Protein AF-A0A1E4M7S3-F1 (afdb_monomer_lite)

Sequence (204 aa):
MPRAAALAALVVLLAGCAPDPVPLPPPLTTAEAEQIFAQRNEQLWNLLGDHGSMPEVEPVELVGAATEGDPLQDCMDRAVGIAGWGIGSSGVEGPDGTPLGAAVNRAVFVCLLQYPYDLSDPEAVGVFSDQQRAWVWDYQRRRLVPCLQRLGYDVDNRDWGYTTGDRWDPYDELRPRPATQRDWDRIVAECPPAPLAVNTVPGL

pLDDT: mean 82.7, std 14.93, range [27.19, 97.25]

Radius of gyration: 24.53 Å; chains: 1; bounding box: 67×79×58 Å

Structure (mmCIF, N/CA/C/O backbone):
data_AF-A0A1E4M7S3-F1
#
_entry.id   AF-A0A1E4M7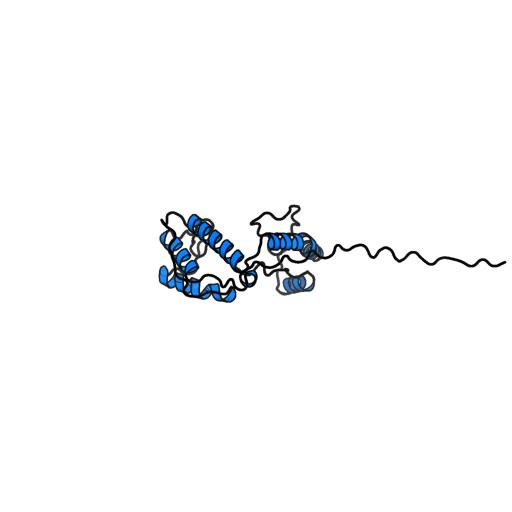S3-F1
#
loop_
_atom_site.group_PDB
_atom_site.id
_atom_site.type_symbol
_atom_site.label_atom_id
_atom_site.label_alt_id
_atom_site.label_comp_id
_atom_site.label_asym_id
_atom_site.label_entity_id
_atom_site.label_seq_id
_atom_site.pdbx_PDB_ins_code
_atom_site.Cartn_x
_atom_site.Cartn_y
_atom_site.Cartn_z
_atom_site.occupancy
_atom_site.B_iso_or_equiv
_atom_site.auth_seq_id
_atom_site.auth_comp_id
_atom_site.auth_asym_id
_atom_site.auth_atom_id
_atom_site.pdbx_PDB_model_num
ATOM 1 N N . MET A 1 1 ? 44.677 -57.300 -35.778 1.00 41.72 1 MET A N 1
ATOM 2 C CA . MET A 1 1 ? 44.765 -56.572 -34.493 1.00 41.72 1 MET A CA 1
ATOM 3 C C . MET A 1 1 ? 43.848 -55.357 -34.576 1.00 41.72 1 MET A C 1
ATOM 5 O O . MET A 1 1 ? 44.118 -54.496 -35.404 1.00 41.72 1 MET A O 1
ATOM 9 N N . PRO A 1 2 ? 42.734 -55.329 -33.827 1.00 46.41 2 PRO A N 1
ATOM 10 C CA . PRO A 1 2 ? 41.743 -54.259 -33.878 1.00 46.41 2 PRO A CA 1
ATOM 11 C C . PRO A 1 2 ? 42.098 -53.139 -32.885 1.00 46.41 2 PRO A C 1
ATOM 13 O O . PRO A 1 2 ? 42.534 -53.416 -31.770 1.00 46.41 2 PRO A O 1
ATOM 16 N N . ARG A 1 3 ? 41.883 -51.876 -33.264 1.00 51.03 3 ARG A N 1
ATOM 17 C CA . ARG A 1 3 ? 41.741 -50.757 -32.319 1.00 51.03 3 ARG A CA 1
ATOM 18 C C . ARG A 1 3 ? 40.435 -50.035 -32.635 1.00 51.03 3 ARG A C 1
ATOM 20 O O . ARG A 1 3 ? 40.366 -49.236 -33.560 1.00 51.03 3 ARG A O 1
ATOM 27 N N . ALA A 1 4 ? 39.409 -50.395 -31.878 1.00 56.50 4 ALA A N 1
ATOM 28 C CA . ALA A 1 4 ? 38.196 -49.617 -31.672 1.00 56.50 4 ALA A CA 1
ATOM 29 C C . ALA A 1 4 ? 38.247 -49.006 -30.257 1.00 56.50 4 ALA A C 1
ATOM 31 O O . ALA A 1 4 ? 39.033 -49.475 -29.433 1.00 56.50 4 ALA A O 1
ATOM 32 N N . ALA A 1 5 ? 37.339 -48.056 -29.998 1.00 50.84 5 ALA A N 1
ATOM 33 C CA . ALA A 1 5 ? 37.022 -47.404 -28.715 1.00 50.84 5 ALA A CA 1
ATOM 34 C C . ALA A 1 5 ? 37.930 -46.209 -28.343 1.00 50.84 5 ALA A C 1
ATOM 36 O O . ALA A 1 5 ? 39.141 -46.278 -28.488 1.00 50.84 5 ALA A O 1
ATOM 37 N N . ALA A 1 6 ? 37.446 -45.073 -27.840 1.00 52.44 6 ALA A N 1
ATOM 38 C CA . ALA A 1 6 ? 36.100 -44.618 -27.504 1.00 52.44 6 ALA A CA 1
ATOM 39 C C . ALA A 1 6 ? 36.130 -43.080 -27.421 1.00 52.44 6 ALA A C 1
ATOM 41 O O . ALA A 1 6 ? 37.064 -42.513 -26.863 1.00 52.44 6 ALA A O 1
ATOM 42 N N . LEU A 1 7 ? 35.105 -42.409 -27.947 1.00 52.06 7 LEU A N 1
ATOM 43 C CA . LEU A 1 7 ? 34.878 -40.971 -27.765 1.00 52.06 7 LEU A CA 1
ATOM 44 C C . LEU A 1 7 ? 33.367 -40.747 -27.661 1.00 52.06 7 LEU A C 1
ATOM 46 O O . LEU A 1 7 ? 32.716 -40.254 -28.572 1.00 52.06 7 LEU A O 1
ATOM 50 N N . ALA A 1 8 ? 32.788 -41.217 -26.563 1.00 59.00 8 ALA A N 1
ATOM 51 C CA . ALA A 1 8 ? 31.407 -40.930 -26.204 1.00 59.00 8 ALA A CA 1
ATOM 52 C C . ALA A 1 8 ? 31.262 -41.071 -24.689 1.00 59.00 8 ALA A C 1
ATOM 54 O O . ALA A 1 8 ? 31.244 -42.194 -24.196 1.00 59.00 8 ALA A O 1
ATOM 55 N N . ALA A 1 9 ? 31.228 -39.940 -23.976 1.00 55.22 9 ALA A N 1
ATOM 56 C CA . ALA A 1 9 ? 30.477 -39.711 -22.731 1.00 55.22 9 ALA A CA 1
ATOM 57 C C . ALA A 1 9 ? 31.056 -38.503 -21.975 1.00 55.22 9 ALA A C 1
ATOM 59 O O . ALA A 1 9 ? 31.879 -38.665 -21.080 1.00 55.22 9 ALA A O 1
ATOM 60 N N . LEU A 1 10 ? 30.623 -37.283 -22.311 1.00 53.62 10 LEU A N 1
ATOM 61 C CA . LEU A 1 10 ? 30.816 -36.122 -21.430 1.00 53.62 10 LEU A CA 1
ATOM 62 C C . LEU A 1 10 ? 29.738 -35.050 -21.688 1.00 53.62 10 LEU A C 1
ATOM 64 O O . LEU A 1 10 ? 30.038 -33.954 -22.140 1.00 53.62 10 LEU A O 1
ATOM 68 N N . VAL A 1 11 ? 28.455 -35.388 -21.480 1.00 59.59 11 VAL A N 1
ATOM 69 C CA . VAL A 1 11 ? 27.323 -34.443 -21.685 1.00 59.59 11 VAL A CA 1
ATOM 70 C C . VAL A 1 11 ? 26.326 -34.393 -20.502 1.00 59.59 11 VAL A C 1
ATOM 72 O O . VAL A 1 11 ? 25.341 -33.676 -20.574 1.00 59.59 11 VAL A O 1
ATOM 75 N N . VAL A 1 12 ? 26.541 -35.072 -19.365 1.00 58.50 12 VAL A N 1
ATOM 76 C CA . VAL A 1 12 ? 25.438 -35.289 -18.382 1.00 58.50 12 VAL A CA 1
ATOM 77 C C . VAL A 1 12 ? 25.570 -34.556 -17.028 1.00 58.50 12 VAL A C 1
ATOM 79 O O . VAL A 1 12 ? 24.879 -34.909 -16.087 1.00 58.50 12 VAL A O 1
ATOM 82 N N . LEU A 1 13 ? 26.390 -33.509 -16.864 1.00 55.53 13 LEU A N 1
ATOM 83 C CA . LEU A 1 13 ? 26.548 -32.871 -15.531 1.00 55.53 13 LEU A CA 1
ATOM 84 C C . LEU A 1 13 ? 26.322 -31.351 -15.466 1.00 55.53 13 LEU A C 1
ATOM 86 O O . LEU A 1 13 ? 26.782 -30.705 -14.534 1.00 55.53 13 LEU A O 1
ATOM 90 N N . LEU A 1 14 ? 25.568 -30.778 -16.410 1.00 56.12 14 LEU A N 1
ATOM 91 C CA . LEU A 1 14 ? 25.149 -29.365 -16.350 1.00 56.12 14 LEU A CA 1
ATOM 92 C C . LEU A 1 14 ? 23.634 -29.173 -16.182 1.00 56.12 14 LEU A C 1
ATOM 94 O O . LEU A 1 14 ? 23.133 -28.073 -16.399 1.00 56.12 14 LEU A O 1
ATOM 98 N N . ALA A 1 15 ? 22.904 -30.191 -15.709 1.00 57.53 15 ALA A N 1
ATOM 99 C CA . ALA A 1 15 ? 21.634 -29.956 -15.017 1.00 57.53 15 ALA A CA 1
ATOM 100 C C . ALA A 1 15 ? 21.957 -29.364 -13.632 1.00 57.53 15 ALA A C 1
ATOM 102 O O . ALA A 1 15 ? 21.846 -30.024 -12.603 1.00 57.53 15 ALA A O 1
ATOM 103 N N . GLY A 1 16 ? 22.509 -28.148 -13.649 1.00 54.16 16 GLY A N 1
ATOM 104 C CA . GLY A 1 16 ? 22.864 -27.392 -12.465 1.00 54.16 16 GLY A CA 1
ATOM 105 C C . GLY A 1 16 ? 21.626 -27.190 -11.610 1.00 54.16 16 GLY A C 1
ATOM 106 O O . GLY A 1 16 ? 20.547 -26.913 -12.133 1.00 54.16 16 GLY A O 1
ATOM 107 N N . CYS A 1 17 ? 21.810 -27.348 -10.303 1.00 56.62 17 CYS A N 1
ATOM 108 C CA . CYS A 1 17 ? 20.850 -27.006 -9.270 1.00 56.62 17 CYS A CA 1
ATOM 109 C C . CYS A 1 17 ? 20.371 -25.563 -9.474 1.00 56.62 17 CYS A C 1
ATOM 111 O O . CYS A 1 17 ? 20.987 -24.623 -8.974 1.00 56.62 17 CYS A O 1
ATOM 113 N N . ALA A 1 18 ? 19.283 -25.373 -10.219 1.00 59.62 18 ALA A N 1
ATOM 114 C CA . ALA A 1 18 ? 18.464 -24.199 -10.013 1.00 59.62 18 ALA A CA 1
ATOM 115 C C . ALA A 1 18 ? 17.903 -24.366 -8.593 1.00 59.62 18 ALA A C 1
ATOM 117 O O . ALA A 1 18 ? 17.277 -25.396 -8.335 1.00 59.62 18 ALA A O 1
ATOM 118 N N . PRO A 1 19 ? 18.195 -23.456 -7.647 1.00 61.06 19 PRO A N 1
ATOM 119 C CA . PRO A 1 19 ? 17.543 -23.508 -6.349 1.00 61.06 19 PRO A CA 1
ATOM 120 C C . PRO A 1 19 ? 16.037 -23.491 -6.598 1.00 61.06 19 PRO A C 1
ATOM 122 O O . PRO A 1 19 ? 15.561 -22.670 -7.390 1.00 61.06 19 PRO A O 1
ATOM 125 N N . ASP A 1 20 ? 15.316 -24.419 -5.967 1.00 67.12 20 ASP A N 1
ATOM 126 C CA . ASP A 1 20 ? 13.862 -24.442 -6.059 1.00 67.12 20 ASP A CA 1
ATOM 127 C C . ASP A 1 20 ? 13.328 -23.046 -5.717 1.00 67.12 20 ASP A C 1
ATOM 129 O O . ASP A 1 20 ? 13.839 -22.401 -4.788 1.00 67.12 20 ASP A O 1
ATOM 133 N N . PRO A 1 21 ? 12.351 -22.529 -6.483 1.00 70.81 21 PRO A N 1
ATOM 134 C CA . PRO A 1 21 ? 11.764 -21.240 -6.176 1.00 70.81 21 PRO A CA 1
ATOM 135 C C . PRO A 1 21 ? 11.240 -21.291 -4.742 1.00 70.81 21 PRO A C 1
ATOM 137 O O . PRO A 1 21 ? 10.440 -22.162 -4.401 1.00 70.81 21 PRO A O 1
ATOM 140 N N . VAL A 1 22 ? 11.717 -20.368 -3.902 1.00 82.12 22 VAL A N 1
ATOM 141 C CA . VAL A 1 22 ? 11.237 -20.240 -2.524 1.00 82.12 22 VAL A CA 1
ATOM 142 C C . VAL A 1 22 ? 9.716 -20.081 -2.597 1.00 82.12 22 VAL A C 1
ATOM 144 O O . VAL A 1 22 ? 9.259 -19.171 -3.296 1.00 82.12 22 VAL A O 1
ATOM 147 N N . PRO A 1 23 ? 8.925 -20.954 -1.952 1.00 88.44 23 PRO A N 1
ATOM 148 C CA . PRO A 1 23 ? 7.475 -20.848 -2.008 1.00 88.44 23 PRO A CA 1
ATOM 149 C C . PRO A 1 23 ? 7.017 -19.555 -1.330 1.00 88.44 23 PRO A C 1
ATOM 151 O O . PRO A 1 23 ? 7.644 -19.094 -0.374 1.00 88.44 23 PRO A O 1
ATOM 154 N N . LEU A 1 24 ? 5.925 -18.979 -1.833 1.00 89.62 24 LEU A N 1
ATOM 155 C CA . LEU A 1 24 ? 5.258 -17.851 -1.190 1.00 89.62 24 LEU A CA 1
ATOM 156 C C . LEU A 1 24 ? 4.822 -18.277 0.229 1.00 89.62 24 LEU A C 1
ATOM 158 O O . LEU A 1 24 ? 4.207 -19.341 0.364 1.00 89.62 24 LEU A O 1
ATOM 162 N N . PRO A 1 25 ? 5.142 -17.499 1.282 1.00 92.56 25 PRO A N 1
ATOM 163 C CA . PRO A 1 25 ? 4.648 -17.768 2.628 1.00 92.56 25 PRO A CA 1
ATOM 164 C C . PRO A 1 25 ? 3.115 -17.788 2.666 1.00 92.56 25 PRO A C 1
ATOM 166 O O . PRO A 1 25 ? 2.486 -17.086 1.873 1.00 92.56 25 PRO A O 1
ATOM 169 N N . PRO A 1 26 ? 2.503 -18.567 3.574 1.00 92.81 26 PRO A N 1
ATOM 170 C CA . PRO A 1 26 ? 1.051 -18.623 3.671 1.00 92.81 26 PRO A CA 1
ATOM 171 C C . PRO A 1 26 ? 0.456 -17.232 3.951 1.00 92.81 26 PRO A C 1
ATOM 173 O O . PRO A 1 26 ? 1.114 -16.406 4.599 1.00 92.81 26 PRO A O 1
ATOM 176 N N . PRO A 1 27 ? -0.777 -16.977 3.481 1.00 91.62 27 PRO A N 1
ATOM 177 C CA . PRO A 1 27 ? -1.485 -15.745 3.787 1.00 91.62 27 PRO A CA 1
ATOM 178 C C . PRO A 1 27 ? -1.764 -15.631 5.284 1.00 91.62 27 PRO A C 1
ATOM 180 O O . PRO A 1 27 ? -1.802 -16.629 6.010 1.00 91.62 27 PRO A O 1
ATOM 183 N N . LEU A 1 28 ? -1.976 -14.394 5.729 1.00 93.75 28 LEU A N 1
ATOM 184 C CA . LEU A 1 28 ? -2.439 -14.115 7.082 1.00 93.75 28 LEU A CA 1
ATOM 185 C C . LEU A 1 28 ? -3.802 -14.765 7.322 1.00 93.75 28 LEU A C 1
ATOM 187 O O . LEU A 1 28 ? -4.667 -14.797 6.447 1.00 93.75 28 LEU A O 1
ATOM 191 N N . THR A 1 29 ? -4.011 -15.233 8.543 1.00 95.88 29 THR A N 1
ATOM 192 C CA . THR A 1 29 ? -5.353 -15.545 9.031 1.00 95.88 29 THR A CA 1
ATOM 193 C C . THR A 1 29 ? -6.140 -14.255 9.271 1.00 95.88 29 THR A C 1
ATOM 195 O O . THR A 1 29 ? -5.559 -13.197 9.527 1.00 95.88 29 THR A O 1
ATOM 198 N N . THR A 1 30 ? -7.473 -14.339 9.272 1.00 94.56 30 THR A N 1
ATOM 199 C CA . THR A 1 30 ? -8.346 -13.205 9.621 1.00 94.56 30 THR A CA 1
ATOM 200 C C . THR A 1 30 ? -7.981 -12.601 10.979 1.00 94.56 30 THR A C 1
ATOM 202 O O . THR A 1 30 ? -7.851 -11.389 11.088 1.00 94.56 30 THR A O 1
ATOM 205 N N . ALA A 1 31 ? -7.700 -13.430 11.990 1.00 95.62 31 ALA A N 1
ATOM 206 C CA . ALA A 1 31 ? -7.326 -12.955 13.324 1.00 95.62 31 ALA A CA 1
ATOM 207 C C . ALA A 1 31 ? -5.996 -12.174 13.338 1.00 95.62 31 ALA A C 1
ATOM 209 O O . ALA A 1 31 ? -5.850 -11.200 14.075 1.00 95.62 31 ALA A O 1
ATOM 210 N N . GLU A 1 32 ? -5.010 -12.577 12.531 1.00 95.25 32 GLU A N 1
ATOM 211 C CA . GLU A 1 32 ? -3.753 -11.829 12.406 1.00 95.25 32 GLU A CA 1
ATOM 212 C C . GLU A 1 32 ? -3.960 -10.514 11.643 1.00 95.25 32 GLU A C 1
ATOM 214 O O . GLU A 1 32 ? -3.399 -9.485 12.023 1.00 95.25 32 GLU A O 1
ATOM 219 N N . ALA A 1 33 ? -4.792 -10.521 10.597 1.00 93.25 33 ALA A N 1
ATOM 220 C CA . ALA A 1 33 ? -5.154 -9.309 9.869 1.00 93.25 33 ALA A CA 1
ATOM 221 C C . ALA A 1 33 ? -5.901 -8.309 10.770 1.00 93.25 33 ALA A C 1
ATOM 223 O O . ALA A 1 33 ? -5.555 -7.128 10.782 1.00 93.25 33 ALA A O 1
ATOM 224 N N . GLU A 1 34 ? -6.851 -8.776 11.585 1.00 93.31 34 GLU A N 1
ATOM 225 C CA . GLU A 1 34 ? -7.564 -7.965 12.582 1.00 93.31 34 GLU A CA 1
ATOM 226 C C . GLU A 1 34 ? -6.597 -7.303 13.570 1.00 93.31 34 GLU A C 1
ATOM 228 O O . GLU A 1 34 ? -6.713 -6.109 13.851 1.00 93.31 34 GLU A O 1
ATOM 233 N N . GLN A 1 35 ? -5.591 -8.039 14.057 1.00 93.56 35 GLN A N 1
ATOM 234 C CA . GLN A 1 35 ? -4.565 -7.479 14.942 1.00 93.56 35 GLN A CA 1
ATOM 235 C C . GLN A 1 35 ? -3.730 -6.394 14.254 1.00 93.56 35 GLN A C 1
ATOM 237 O O . GLN A 1 35 ? -3.437 -5.364 14.865 1.00 93.56 35 GLN A O 1
ATOM 242 N N . ILE A 1 36 ? -3.364 -6.592 12.984 1.00 90.69 36 ILE A N 1
ATOM 243 C CA . ILE A 1 36 ? -2.642 -5.584 12.197 1.00 90.69 36 ILE A CA 1
ATOM 244 C C . ILE A 1 36 ? -3.500 -4.327 12.021 1.00 90.69 36 ILE A C 1
ATOM 246 O O . ILE A 1 36 ? -2.992 -3.221 12.201 1.00 90.69 36 ILE A O 1
ATOM 250 N N . PHE A 1 37 ? -4.787 -4.467 11.700 1.00 90.12 37 PHE A N 1
ATOM 251 C CA . PHE A 1 37 ? -5.687 -3.320 11.566 1.00 90.12 37 PHE A CA 1
ATOM 252 C C . PHE A 1 37 ? -5.921 -2.597 12.886 1.00 90.12 37 PHE A C 1
ATOM 254 O O . PHE A 1 37 ? -5.904 -1.371 12.900 1.00 90.12 37 PHE A O 1
ATOM 261 N N . ALA A 1 38 ? -6.052 -3.315 14.001 1.00 91.44 38 ALA A N 1
ATOM 262 C CA . ALA A 1 38 ? -6.151 -2.694 15.318 1.00 91.44 38 ALA A CA 1
ATOM 263 C C . ALA A 1 38 ? -4.917 -1.826 15.626 1.00 91.44 38 ALA A C 1
ATOM 265 O O . ALA A 1 38 ? -5.058 -0.670 16.023 1.00 91.44 38 ALA A O 1
ATOM 266 N N . GLN A 1 39 ? -3.711 -2.341 15.353 1.00 91.00 39 GLN A N 1
ATOM 267 C CA . GLN A 1 39 ? -2.464 -1.584 15.516 1.00 91.00 39 GLN A CA 1
ATOM 268 C C . GLN A 1 39 ? -2.382 -0.383 14.564 1.00 91.00 39 GLN A C 1
ATOM 270 O O . GLN A 1 39 ? -1.957 0.697 14.969 1.00 91.00 39 GLN A O 1
ATOM 275 N N . ARG A 1 40 ? -2.801 -0.542 13.302 1.00 88.50 40 ARG A N 1
ATOM 276 C CA . ARG A 1 40 ? -2.843 0.559 12.324 1.00 88.50 40 ARG A CA 1
ATOM 277 C C . ARG A 1 40 ? -3.834 1.643 12.731 1.00 88.50 40 ARG A C 1
ATOM 279 O O . ARG A 1 40 ? -3.503 2.816 12.618 1.00 88.50 40 ARG A O 1
ATOM 286 N N . ASN A 1 41 ? -5.005 1.268 13.235 1.00 90.00 41 ASN A N 1
ATOM 287 C CA . ASN A 1 41 ? -6.011 2.210 13.716 1.00 90.00 41 ASN A CA 1
ATOM 288 C C . ASN A 1 41 ? -5.493 2.985 14.930 1.00 90.00 41 ASN A C 1
ATOM 290 O O . ASN A 1 41 ? -5.655 4.199 14.990 1.00 90.00 41 ASN A O 1
ATOM 294 N N . GLU A 1 42 ? -4.796 2.325 15.855 1.00 90.62 42 GLU A N 1
ATOM 295 C CA . GLU A 1 42 ? -4.141 3.004 16.976 1.00 90.62 42 GLU A CA 1
ATOM 296 C C . GLU A 1 42 ? -3.054 3.983 16.496 1.00 90.62 42 GLU A C 1
ATOM 298 O O . GLU A 1 42 ? -3.001 5.132 16.938 1.00 90.62 42 GLU A O 1
ATOM 303 N N . GLN A 1 43 ? -2.204 3.570 15.552 1.00 87.56 43 GLN A N 1
ATOM 304 C CA . GLN A 1 43 ? -1.181 4.441 14.961 1.00 87.56 43 GLN A CA 1
ATOM 305 C C . GLN A 1 43 ? -1.796 5.638 14.232 1.00 87.56 43 GLN A C 1
ATOM 307 O O . GLN A 1 43 ? -1.337 6.764 14.420 1.00 87.56 43 GLN A O 1
ATOM 312 N N . LEU A 1 44 ? -2.847 5.410 13.441 1.00 85.75 44 LEU A N 1
ATOM 313 C CA . LEU A 1 44 ? -3.574 6.459 12.738 1.00 85.75 44 LEU A CA 1
ATOM 314 C C . LEU A 1 44 ? -4.216 7.430 13.731 1.00 85.75 44 LEU A C 1
ATOM 316 O O . LEU A 1 44 ? -4.057 8.637 13.588 1.00 85.75 44 LEU A O 1
ATOM 320 N N . TRP A 1 45 ? -4.876 6.930 14.776 1.00 87.75 45 TRP A N 1
ATOM 321 C CA . TRP A 1 45 ? -5.440 7.770 15.831 1.00 87.75 45 TRP A CA 1
ATOM 322 C C . TRP A 1 45 ? -4.385 8.681 16.469 1.00 87.75 45 TRP A C 1
ATOM 324 O O . TRP A 1 45 ? -4.608 9.882 16.636 1.00 87.75 45 TRP A O 1
ATOM 334 N N . ASN A 1 46 ? -3.210 8.121 16.763 1.00 85.94 46 ASN A N 1
ATOM 335 C CA . ASN A 1 46 ? -2.088 8.867 17.322 1.00 85.94 46 ASN A CA 1
ATOM 336 C C . ASN A 1 46 ? -1.524 9.907 16.338 1.00 85.94 46 ASN A C 1
ATOM 338 O O . ASN A 1 46 ? -1.181 11.010 16.764 1.00 85.94 46 ASN A O 1
ATOM 342 N N . LEU A 1 47 ? -1.461 9.590 15.038 1.00 83.31 47 LEU A N 1
ATOM 343 C CA . LEU A 1 47 ? -1.029 10.520 13.986 1.00 83.31 47 LEU A CA 1
ATOM 344 C C . LEU A 1 47 ? -1.969 11.725 13.881 1.00 83.3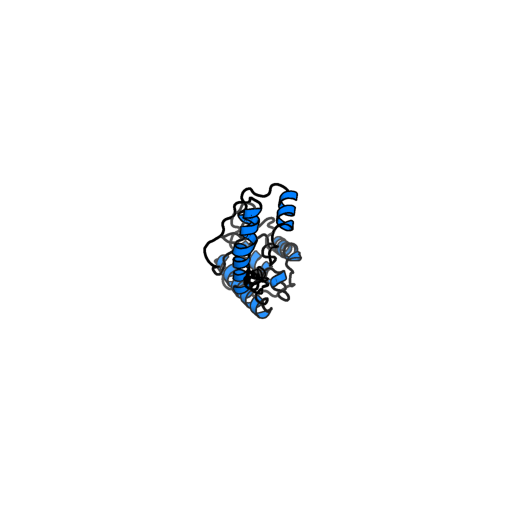1 47 LEU A C 1
ATOM 346 O O . LEU A 1 47 ? -1.528 12.854 13.685 1.00 83.31 47 LEU A O 1
ATOM 350 N N . LEU A 1 48 ? -3.271 11.484 14.017 1.00 79.94 48 LEU A N 1
ATOM 351 C CA . LEU A 1 48 ? -4.290 12.498 13.800 1.00 79.94 48 LEU A CA 1
ATOM 352 C C . LEU A 1 48 ? -4.275 13.612 14.871 1.00 79.94 48 LEU A C 1
ATOM 354 O O . LEU A 1 48 ? -4.748 14.706 14.553 1.00 79.94 48 LEU A O 1
ATOM 358 N N . GLY A 1 49 ? -3.747 13.361 16.081 1.00 70.38 49 GLY A N 1
ATOM 359 C CA . GLY A 1 49 ? -3.380 14.350 17.121 1.00 70.38 49 GLY A CA 1
ATOM 360 C C . GLY A 1 49 ? -4.505 15.035 17.936 1.00 70.38 49 GLY A C 1
ATOM 361 O O . GLY A 1 49 ? -5.476 15.516 17.385 1.00 70.38 49 GLY A O 1
ATOM 362 N N . ASP A 1 50 ? -4.327 15.177 19.259 1.00 62.81 50 ASP A N 1
ATOM 363 C CA . ASP A 1 50 ? -5.151 15.993 20.196 1.00 62.81 50 ASP A CA 1
ATOM 364 C C . ASP A 1 50 ? -6.669 15.681 20.270 1.00 62.81 50 ASP A C 1
ATOM 366 O O . ASP A 1 50 ? -7.516 16.569 20.372 1.00 62.81 50 ASP A O 1
ATOM 370 N N . HIS A 1 51 ? -7.038 14.393 20.245 1.00 65.94 51 HIS A N 1
ATOM 371 C CA . HIS A 1 51 ? -8.445 13.968 20.103 1.00 65.94 51 HIS A CA 1
ATOM 372 C C . HIS A 1 51 ? -9.115 13.367 21.350 1.00 65.94 51 HIS A C 1
ATOM 374 O O . HIS A 1 51 ? -10.263 12.906 21.283 1.00 65.94 51 HIS A O 1
ATOM 380 N N . GLY A 1 52 ? -8.435 13.362 22.497 1.00 76.69 52 GLY A N 1
ATOM 381 C CA . GLY A 1 52 ? -8.912 12.656 23.689 1.00 76.69 52 GLY A CA 1
ATOM 382 C C . GLY A 1 52 ? -8.910 11.133 23.502 1.00 76.69 52 GLY A C 1
ATOM 383 O O . GLY A 1 52 ? -8.022 10.580 22.855 1.00 76.69 52 GLY A O 1
ATOM 384 N N . SER A 1 53 ? -9.883 10.433 24.091 1.00 85.25 53 SER A N 1
ATOM 385 C CA . SER A 1 53 ? -10.014 8.977 23.948 1.00 85.25 53 SER A CA 1
ATOM 386 C C . SER A 1 53 ? -10.459 8.583 22.536 1.00 85.25 53 SER A C 1
ATOM 388 O O . SER A 1 53 ? -11.361 9.218 21.978 1.00 85.25 53 SER A O 1
ATOM 390 N N . MET A 1 54 ? -9.867 7.510 21.999 1.00 87.81 54 MET A N 1
ATOM 391 C CA . MET A 1 54 ? -10.280 6.904 20.729 1.00 87.81 54 MET A CA 1
ATOM 392 C C . MET A 1 54 ? -11.780 6.576 20.769 1.00 87.81 54 MET A C 1
ATOM 394 O O . MET A 1 54 ? -12.236 6.003 21.761 1.00 87.81 54 MET A O 1
ATOM 398 N N . PRO A 1 55 ? -12.569 6.983 19.760 1.00 88.31 55 PRO A N 1
ATOM 399 C CA . PRO A 1 55 ? -13.996 6.705 19.747 1.00 88.31 55 PRO A CA 1
ATOM 400 C C . PRO A 1 55 ? -14.252 5.205 19.585 1.00 88.31 55 PRO A C 1
ATOM 402 O O . PRO A 1 55 ? -13.616 4.545 18.766 1.00 88.31 55 PRO A O 1
ATOM 405 N N . GLU A 1 56 ? -15.228 4.693 20.328 1.00 90.44 56 GLU A N 1
ATOM 406 C CA . GLU A 1 56 ? -15.837 3.395 20.047 1.00 90.44 56 GLU A CA 1
ATOM 407 C C . GLU A 1 56 ? -16.901 3.596 18.964 1.00 90.44 56 GLU A C 1
ATOM 409 O O . GLU A 1 56 ? -17.786 4.445 19.098 1.00 90.44 56 GLU A O 1
ATOM 414 N N . VAL A 1 57 ? -16.778 2.857 17.865 1.00 93.25 57 VAL A N 1
ATOM 415 C CA . VAL A 1 57 ? -17.639 2.986 16.687 1.00 93.25 57 VAL A CA 1
ATOM 416 C C . VAL A 1 57 ? -18.103 1.593 16.291 1.00 93.25 57 VAL A C 1
ATOM 418 O O . VAL A 1 57 ? -17.282 0.701 16.087 1.00 93.25 57 VAL A O 1
ATOM 421 N N . GLU A 1 58 ? -19.417 1.403 16.197 1.00 93.75 58 GLU A N 1
ATOM 422 C CA . GLU A 1 58 ? -19.988 0.177 15.643 1.00 93.75 58 GLU A CA 1
ATOM 423 C C . GLU A 1 58 ? -19.847 0.192 14.111 1.00 93.75 58 GLU A C 1
ATOM 425 O O . GLU A 1 58 ? -20.242 1.185 13.484 1.00 93.75 58 GLU A O 1
ATOM 430 N N . PRO A 1 59 ? -19.305 -0.876 13.495 1.00 93.25 59 PRO A N 1
ATOM 431 C CA . PRO A 1 59 ? -19.258 -0.993 12.044 1.00 93.25 59 PRO A CA 1
ATOM 432 C C . PRO A 1 59 ? -20.662 -0.958 11.437 1.00 93.25 59 PRO A C 1
ATOM 434 O O . PRO A 1 59 ? -21.574 -1.642 11.902 1.00 93.25 59 PRO A O 1
ATOM 437 N N . VAL A 1 60 ? -20.819 -0.180 10.371 1.00 93.50 60 VAL A N 1
ATOM 438 C CA . VAL A 1 60 ? -22.032 -0.141 9.550 1.00 93.50 60 VAL A CA 1
ATOM 439 C C . VAL A 1 60 ? -22.019 -1.305 8.563 1.00 93.50 60 VAL A C 1
ATOM 441 O O . VAL A 1 60 ? -23.014 -2.016 8.437 1.00 93.50 60 VAL A O 1
ATOM 444 N N . GLU A 1 61 ? -20.893 -1.507 7.878 1.00 90.88 61 GLU A N 1
ATOM 445 C CA . GLU A 1 61 ? -20.718 -2.530 6.846 1.00 90.88 61 GLU A CA 1
ATOM 446 C C . GLU A 1 61 ? -19.228 -2.838 6.639 1.00 90.88 61 GLU A C 1
ATOM 448 O O . GLU A 1 61 ? -18.383 -1.975 6.864 1.00 90.88 61 GLU A O 1
ATOM 453 N N . LEU A 1 62 ? -18.904 -4.061 6.205 1.00 90.12 62 LEU A N 1
ATOM 454 C CA . LEU A 1 62 ? -17.547 -4.417 5.786 1.00 90.12 62 LEU A CA 1
ATOM 455 C C . LEU A 1 62 ? -17.329 -4.046 4.316 1.00 90.12 62 LEU A C 1
ATOM 457 O O . LEU A 1 62 ? -18.147 -4.400 3.469 1.00 90.12 62 LEU A O 1
ATOM 461 N N . VAL A 1 63 ? -16.211 -3.395 3.996 1.00 88.38 63 VAL A N 1
ATOM 462 C CA . VAL A 1 63 ? -15.883 -3.001 2.617 1.00 88.38 63 VAL A CA 1
ATOM 463 C C . VAL A 1 63 ? -14.815 -3.901 2.001 1.00 88.38 63 VAL A C 1
ATOM 465 O O . VAL A 1 63 ? -13.818 -4.247 2.630 1.00 88.38 63 VAL A O 1
ATOM 468 N N . GLY A 1 64 ? -14.991 -4.269 0.733 1.00 83.75 64 GLY A N 1
ATOM 469 C CA . GLY A 1 64 ? -13.911 -4.848 -0.065 1.00 83.75 64 GLY A CA 1
ATOM 470 C C . GLY A 1 64 ? -13.004 -3.759 -0.645 1.00 83.75 64 GLY A C 1
ATOM 471 O O . GLY A 1 64 ? -13.403 -2.599 -0.751 1.00 83.75 64 GLY A O 1
ATOM 472 N N . ALA A 1 65 ? -11.811 -4.133 -1.114 1.00 73.00 65 ALA A N 1
ATOM 473 C CA . ALA A 1 65 ? -10.873 -3.189 -1.741 1.00 73.00 65 ALA A CA 1
ATOM 474 C C . ALA A 1 65 ? -11.471 -2.440 -2.947 1.00 73.00 65 ALA A C 1
ATOM 476 O O . ALA A 1 65 ? -11.173 -1.274 -3.177 1.00 73.00 65 ALA A O 1
ATOM 477 N N . ALA A 1 66 ? -12.348 -3.095 -3.715 1.00 63.03 66 ALA A N 1
ATOM 478 C CA . ALA A 1 66 ? -12.990 -2.491 -4.884 1.00 63.03 66 ALA A CA 1
ATOM 479 C C . ALA A 1 66 ? -14.103 -1.487 -4.533 1.00 63.03 66 ALA A C 1
ATOM 481 O O . ALA A 1 66 ? -14.499 -0.706 -5.393 1.00 63.03 66 ALA A O 1
ATOM 482 N N . THR A 1 67 ? -14.626 -1.527 -3.305 1.00 64.62 67 THR A N 1
ATOM 483 C CA . THR A 1 67 ? -15.776 -0.722 -2.868 1.00 64.62 67 THR A CA 1
ATOM 484 C C . THR A 1 67 ? -15.394 0.375 -1.886 1.00 64.62 67 THR A C 1
ATOM 486 O O . THR A 1 67 ? -16.260 1.137 -1.501 1.00 64.62 67 THR A O 1
ATOM 489 N N . GLU A 1 68 ? -14.136 0.466 -1.454 1.00 57.69 68 GLU A N 1
ATOM 490 C CA . GLU A 1 68 ? -13.706 1.375 -0.382 1.00 57.69 68 GLU A CA 1
ATOM 491 C C . GLU A 1 68 ? -13.983 2.860 -0.682 1.00 57.69 68 GLU A C 1
ATOM 493 O O . GLU A 1 68 ? -14.338 3.620 0.218 1.00 57.69 68 GLU A O 1
ATOM 498 N N . GLY A 1 69 ? -13.862 3.268 -1.950 1.00 62.69 69 GLY A N 1
ATOM 499 C CA . GLY A 1 69 ? -14.011 4.665 -2.357 1.00 62.69 69 GLY A CA 1
ATOM 500 C C . GLY A 1 69 ? -15.391 5.251 -2.058 1.00 62.69 69 GLY A C 1
ATOM 501 O O . GLY A 1 69 ? -15.468 6.375 -1.568 1.00 62.69 69 GLY A O 1
ATOM 502 N N . ASP A 1 70 ? -16.466 4.495 -2.291 1.00 77.25 70 ASP A N 1
ATOM 503 C CA . ASP A 1 70 ? -17.821 5.057 -2.280 1.00 77.25 70 ASP A CA 1
ATOM 504 C C . ASP A 1 70 ? -18.361 5.281 -0.844 1.00 77.25 70 ASP A C 1
ATOM 506 O O . ASP A 1 70 ? -18.738 6.409 -0.524 1.00 77.25 70 ASP A O 1
ATOM 510 N N . PRO A 1 71 ? -18.333 4.304 0.091 1.00 85.19 71 PRO A N 1
ATOM 511 C CA . PRO A 1 71 ? -18.861 4.488 1.446 1.00 85.19 71 PRO A CA 1
ATOM 512 C C . PRO A 1 71 ? -18.022 5.437 2.307 1.00 85.19 71 PRO A C 1
ATOM 514 O O . PRO A 1 71 ? -18.569 6.177 3.132 1.00 85.19 71 PRO A O 1
ATOM 517 N N . LEU A 1 72 ? -16.695 5.439 2.123 1.00 83.88 72 LEU A N 1
ATOM 518 C CA . LEU A 1 72 ? -15.799 6.326 2.861 1.00 83.88 72 LEU A CA 1
ATOM 519 C C . LEU A 1 72 ? -15.993 7.786 2.432 1.00 83.88 72 LEU A C 1
ATOM 521 O O . LEU A 1 72 ? -16.099 8.664 3.295 1.00 83.88 72 LEU A O 1
ATOM 525 N N . GLN A 1 73 ? -16.096 8.045 1.123 1.00 83.12 73 GLN A N 1
ATOM 526 C CA . GLN A 1 73 ? -16.417 9.377 0.601 1.00 83.12 73 GLN A CA 1
ATOM 527 C C . GLN A 1 73 ? -17.815 9.818 1.040 1.00 83.12 73 GLN A C 1
ATOM 529 O O . GLN A 1 73 ? -17.943 10.904 1.599 1.00 83.12 73 GLN A O 1
ATOM 534 N N . ASP A 1 74 ? -18.831 8.958 0.928 1.00 88.44 74 ASP A N 1
ATOM 535 C CA . ASP A 1 74 ? -20.199 9.260 1.373 1.00 88.44 74 ASP A CA 1
ATOM 536 C C . ASP A 1 74 ? -20.288 9.561 2.879 1.00 88.44 74 ASP A C 1
ATOM 538 O O . ASP A 1 74 ? -21.110 10.365 3.337 1.00 88.44 74 ASP A O 1
ATOM 542 N N . CYS A 1 75 ? -19.475 8.893 3.699 1.00 90.50 75 CYS A N 1
ATOM 543 C CA . CYS A 1 75 ? -19.375 9.201 5.121 1.00 90.50 75 CYS A CA 1
ATOM 544 C C . CYS A 1 75 ? -18.766 10.587 5.348 1.00 90.50 75 CYS A C 1
ATOM 546 O O . CYS A 1 75 ? -19.319 11.398 6.096 1.00 90.50 75 CYS A O 1
ATOM 548 N N . MET A 1 76 ? -17.662 10.879 4.665 1.00 88.75 76 MET A N 1
ATOM 549 C CA . MET A 1 76 ? -16.943 12.141 4.791 1.00 88.75 76 MET A CA 1
ATOM 550 C C . MET A 1 76 ? -17.733 13.338 4.264 1.00 88.75 76 MET A C 1
ATOM 552 O O . MET A 1 76 ? -17.790 14.376 4.927 1.00 88.75 76 MET A O 1
ATOM 556 N N . ASP A 1 77 ? -18.430 13.188 3.143 1.00 88.50 77 ASP A N 1
ATOM 557 C CA . ASP A 1 77 ? -19.307 14.218 2.591 1.00 88.50 77 ASP A CA 1
ATOM 558 C C . ASP A 1 77 ? -20.443 14.564 3.559 1.00 88.50 77 ASP A C 1
ATOM 560 O O . ASP A 1 77 ? -20.763 15.738 3.754 1.00 88.50 77 ASP A O 1
ATOM 564 N N . ARG A 1 78 ? -21.009 13.564 4.249 1.00 89.12 78 ARG A N 1
ATOM 565 C CA . ARG A 1 78 ? -22.018 13.792 5.297 1.00 89.12 78 ARG A CA 1
ATOM 566 C C . ARG A 1 78 ? -21.438 14.414 6.564 1.00 89.12 78 ARG A C 1
ATOM 568 O O . ARG A 1 78 ? -22.130 15.193 7.219 1.00 89.12 78 ARG A O 1
ATOM 575 N N . ALA A 1 79 ? -20.214 14.047 6.937 1.00 88.38 79 ALA A N 1
ATOM 576 C CA . ALA A 1 79 ? -19.596 14.482 8.185 1.00 88.38 79 ALA A CA 1
ATOM 577 C C . ALA A 1 79 ? -19.026 15.906 8.104 1.00 88.38 79 ALA A C 1
ATOM 579 O O . ALA A 1 79 ? -19.186 16.685 9.045 1.00 88.38 79 ALA A O 1
ATOM 580 N N . VAL A 1 80 ? -18.348 16.241 7.002 1.00 87.12 80 VAL A N 1
ATOM 581 C CA . VAL A 1 80 ? -17.592 17.497 6.858 1.00 87.12 80 VAL A CA 1
ATOM 582 C C . VAL A 1 80 ? -17.842 18.232 5.539 1.00 87.12 80 VAL A C 1
ATOM 584 O O . VAL A 1 80 ? -17.539 19.421 5.464 1.00 87.12 80 VAL A O 1
ATOM 587 N N . GLY A 1 81 ? -18.412 17.576 4.520 1.00 86.56 81 GLY A N 1
ATOM 588 C CA . GLY A 1 81 ? -18.744 18.205 3.234 1.00 86.56 81 GLY A CA 1
ATOM 589 C C . GLY A 1 81 ? -17.527 18.658 2.422 1.00 86.56 81 GLY A C 1
ATOM 590 O O . GLY A 1 81 ? -17.598 19.671 1.725 1.00 86.56 81 GLY A O 1
ATOM 591 N N . ILE A 1 82 ? -16.399 17.951 2.553 1.00 81.06 82 ILE A N 1
ATOM 592 C CA . ILE A 1 82 ? -15.138 18.272 1.877 1.00 81.06 82 ILE A CA 1
ATOM 593 C C . ILE A 1 82 ? -14.875 17.218 0.807 1.00 81.06 82 ILE A C 1
ATOM 595 O O . ILE A 1 82 ? -14.650 16.058 1.132 1.00 81.06 82 ILE A O 1
ATOM 599 N N . ALA A 1 83 ? -14.824 17.643 -0.454 1.00 82.38 83 ALA A N 1
ATOM 600 C CA . ALA A 1 83 ? -14.438 16.789 -1.571 1.00 82.38 83 ALA A CA 1
ATOM 601 C C . ALA A 1 83 ? -12.919 16.836 -1.820 1.00 82.38 83 ALA A C 1
ATOM 603 O O . ALA A 1 83 ? -12.276 17.866 -1.608 1.00 82.38 83 ALA A O 1
ATOM 604 N N . GLY A 1 84 ? -12.361 15.737 -2.339 1.00 79.75 84 GLY A N 1
ATOM 605 C CA . GLY A 1 84 ? -10.970 15.684 -2.809 1.00 79.75 84 GLY A CA 1
ATOM 606 C C . GLY A 1 84 ? -9.915 15.747 -1.702 1.00 79.75 84 GLY A C 1
ATOM 607 O O . GLY A 1 84 ? -8.840 16.295 -1.925 1.00 79.75 84 GLY A O 1
ATOM 608 N N . TRP A 1 85 ? -10.226 15.233 -0.514 1.00 85.19 85 TRP A N 1
ATOM 609 C CA . TRP A 1 85 ? -9.278 15.114 0.592 1.00 85.19 85 TRP A CA 1
ATOM 610 C C . TRP A 1 85 ? -8.368 13.884 0.433 1.00 85.19 85 TRP A C 1
ATOM 612 O O . TRP A 1 85 ? -8.666 12.965 -0.330 1.00 85.19 85 TRP A O 1
ATOM 622 N N . GLY A 1 86 ? -7.271 13.862 1.186 1.00 81.19 86 GLY A N 1
ATOM 623 C CA . GLY A 1 86 ? -6.377 12.714 1.323 1.00 81.19 86 GLY A CA 1
ATOM 624 C C . GLY A 1 86 ? -5.794 12.616 2.730 1.00 81.19 86 GLY A C 1
ATOM 625 O O . GLY A 1 86 ? -6.014 13.493 3.566 1.00 81.19 86 GLY A O 1
ATOM 626 N N . ILE A 1 87 ? -5.055 11.542 3.004 1.00 79.06 87 ILE A N 1
ATOM 627 C CA . ILE A 1 87 ? -4.279 11.384 4.240 1.00 79.06 87 ILE A CA 1
ATOM 628 C C . ILE A 1 87 ? -2.813 11.620 3.883 1.00 79.06 87 ILE A C 1
ATOM 630 O O . ILE A 1 87 ? -2.224 10.854 3.127 1.00 79.06 87 ILE A O 1
ATOM 634 N N . GLY A 1 88 ? -2.241 12.701 4.401 1.00 75.62 88 GLY A N 1
ATOM 635 C CA . GLY A 1 88 ? -0.832 13.032 4.249 1.00 75.62 88 GLY A CA 1
ATOM 636 C C . GLY A 1 88 ? -0.040 12.793 5.531 1.00 75.62 88 GLY A C 1
ATOM 637 O O . GLY A 1 88 ? -0.522 12.250 6.528 1.00 75.62 88 GLY A O 1
ATOM 638 N N . SER A 1 89 ? 1.213 13.246 5.526 1.00 73.56 89 SER A N 1
ATOM 639 C CA . SER A 1 89 ? 2.125 13.072 6.671 1.00 73.56 89 SER A CA 1
ATOM 640 C C . SER A 1 89 ? 1.708 13.851 7.924 1.00 73.56 89 SER A C 1
ATOM 642 O O . SER A 1 89 ? 2.204 13.574 9.014 1.00 73.56 89 SER A O 1
ATOM 644 N N . SER A 1 90 ? 0.804 14.822 7.768 1.00 71.06 90 SER A N 1
ATOM 645 C CA . SER A 1 90 ? 0.334 15.708 8.834 1.00 71.06 90 SER A CA 1
ATOM 646 C C . SER A 1 90 ? -1.123 15.459 9.253 1.00 71.06 90 SER A C 1
ATOM 648 O O . SER A 1 90 ? -1.688 16.233 10.028 1.00 71.06 90 SER A O 1
ATOM 650 N N . GLY A 1 91 ? -1.725 14.365 8.776 1.00 80.81 91 GLY A N 1
ATOM 651 C CA . GLY A 1 91 ? -3.133 14.033 8.985 1.00 80.81 91 GLY A CA 1
ATOM 652 C C . GLY A 1 91 ? -3.940 14.201 7.703 1.00 80.81 91 GLY A C 1
ATOM 653 O O . GLY A 1 91 ? -3.444 13.927 6.615 1.00 80.81 91 GLY A O 1
ATOM 654 N N . VAL A 1 92 ? -5.199 14.617 7.823 1.00 84.12 92 VAL A N 1
ATOM 655 C CA . VAL A 1 92 ? -6.077 14.789 6.664 1.00 84.12 92 VAL A CA 1
ATOM 656 C C . VAL A 1 92 ? -5.773 16.121 5.989 1.00 84.12 92 VAL A C 1
ATOM 658 O O . VAL A 1 92 ? -5.749 17.169 6.636 1.00 84.12 92 VAL A O 1
ATOM 661 N N . GLU A 1 93 ? -5.567 16.078 4.681 1.00 87.62 93 GLU A N 1
ATOM 662 C CA . GLU A 1 93 ? -5.204 17.214 3.841 1.00 87.62 93 GLU A CA 1
ATOM 663 C C . GLU A 1 93 ? -6.279 17.435 2.767 1.00 87.62 93 GLU A C 1
ATOM 665 O O . GLU A 1 93 ? -6.923 16.496 2.297 1.00 87.62 93 GLU A O 1
ATOM 670 N N . GLY A 1 94 ? -6.515 18.696 2.410 1.00 87.19 94 GLY A N 1
ATOM 671 C CA . GLY A 1 94 ? -7.391 19.076 1.308 1.00 87.19 94 GLY A CA 1
ATOM 672 C C . GLY A 1 94 ? -6.758 18.791 -0.058 1.00 87.19 94 GLY A C 1
ATOM 673 O O . GLY A 1 94 ? -5.599 18.380 -0.138 1.00 87.19 94 GLY A O 1
ATOM 674 N N . PRO A 1 95 ? -7.479 19.068 -1.157 1.00 86.00 95 PRO A N 1
ATOM 675 C CA . PRO A 1 95 ? -6.990 18.815 -2.518 1.00 86.00 95 PRO A CA 1
ATOM 676 C C . PRO A 1 95 ? -5.734 19.621 -2.888 1.00 86.00 95 PRO A C 1
ATOM 678 O O . PRO A 1 95 ? -5.043 19.295 -3.850 1.00 86.00 95 PRO A O 1
ATOM 681 N N . ASP A 1 96 ? -5.445 20.689 -2.147 1.00 87.31 96 ASP A N 1
ATOM 682 C CA . ASP A 1 96 ? -4.263 21.537 -2.280 1.00 87.31 96 ASP A CA 1
ATOM 683 C C . ASP A 1 96 ? -3.114 21.142 -1.328 1.00 87.31 96 ASP A C 1
ATOM 685 O O . ASP A 1 96 ? -2.087 21.820 -1.303 1.00 87.31 96 ASP A O 1
ATOM 689 N N . GLY A 1 97 ? -3.277 20.065 -0.551 1.00 84.25 97 GLY A N 1
ATOM 690 C CA . GLY A 1 97 ? -2.325 19.625 0.473 1.00 84.25 97 GLY A CA 1
ATOM 691 C C . GLY A 1 97 ? -2.426 20.397 1.793 1.00 84.25 97 GLY A C 1
ATOM 692 O O . GLY A 1 97 ? -1.587 20.217 2.674 1.00 84.25 97 GLY A O 1
ATOM 693 N N . THR A 1 98 ? -3.421 21.276 1.958 1.00 87.44 98 THR A N 1
ATOM 694 C CA . THR A 1 98 ? -3.593 22.035 3.203 1.00 87.44 98 THR A CA 1
ATOM 695 C C . THR A 1 98 ? -4.178 21.138 4.304 1.00 87.44 98 THR A C 1
ATOM 697 O O . THR A 1 98 ? -5.238 20.549 4.088 1.00 87.44 98 THR A O 1
ATOM 700 N N . PRO A 1 99 ? -3.578 21.059 5.508 1.00 87.38 99 PRO A N 1
ATOM 701 C CA . PRO A 1 99 ? -4.133 20.271 6.612 1.00 87.38 99 PRO A CA 1
ATOM 702 C C . PRO A 1 99 ? -5.530 20.756 7.040 1.00 87.38 99 PRO A C 1
ATOM 704 O O . PRO A 1 99 ? -5.734 21.946 7.284 1.00 87.38 99 PRO A O 1
ATOM 707 N N . LEU A 1 100 ? -6.490 19.836 7.184 1.00 83.44 100 LEU A N 1
ATOM 708 C CA . LEU A 1 100 ? -7.914 20.133 7.423 1.00 83.44 100 LEU A CA 1
ATOM 709 C C . LEU A 1 100 ? -8.314 20.221 8.911 1.00 83.44 100 LEU A C 1
ATOM 711 O O . LEU A 1 100 ? -9.483 20.416 9.246 1.00 83.44 100 LEU A O 1
ATOM 715 N N . GLY A 1 101 ? -7.341 20.166 9.819 1.00 86.19 101 GLY A N 1
ATOM 716 C CA . GLY A 1 101 ? -7.537 20.381 11.254 1.00 86.19 101 GLY A CA 1
ATOM 717 C C . GLY A 1 101 ? -8.167 19.198 12.001 1.00 86.19 101 GLY A C 1
ATOM 718 O O . GLY A 1 101 ? -8.667 18.232 11.427 1.00 86.19 101 GLY A O 1
ATOM 719 N N . ALA A 1 102 ? -8.148 19.281 13.335 1.00 85.69 102 ALA A N 1
ATOM 720 C CA . ALA A 1 102 ? -8.452 18.150 14.215 1.00 85.69 102 ALA A CA 1
ATOM 721 C C . ALA A 1 102 ? -9.880 17.582 14.058 1.00 85.69 102 ALA A C 1
ATOM 723 O O . ALA A 1 102 ? -10.083 16.371 14.125 1.00 85.69 102 ALA A O 1
ATOM 724 N N . ALA A 1 103 ? -10.879 18.432 13.807 1.00 85.31 103 ALA A N 1
ATOM 725 C CA . ALA A 1 103 ? -12.259 17.978 13.634 1.00 85.31 103 ALA A CA 1
ATOM 726 C C . ALA A 1 103 ? -12.429 17.084 12.392 1.00 85.31 103 ALA A C 1
ATOM 728 O O . ALA A 1 103 ? -13.126 16.072 12.456 1.00 85.31 103 ALA A O 1
ATOM 729 N N . VAL A 1 104 ? -11.754 17.425 11.289 1.00 88.62 104 VAL A N 1
ATOM 730 C CA . VAL A 1 104 ? -11.791 16.641 10.046 1.00 88.62 104 VAL A CA 1
ATOM 731 C C . VAL A 1 104 ? -10.995 15.349 10.203 1.00 88.62 104 VAL A C 1
ATOM 733 O O . VAL A 1 104 ? -11.477 14.288 9.819 1.00 88.62 104 VAL A O 1
ATOM 736 N N . ASN A 1 105 ? -9.839 15.412 10.868 1.00 87.94 105 ASN A N 1
ATOM 737 C CA . ASN A 1 105 ? -9.063 14.232 11.245 1.00 87.94 105 ASN A CA 1
ATOM 738 C C . ASN A 1 105 ? -9.914 13.205 12.013 1.00 87.94 105 ASN A C 1
ATOM 740 O O . ASN A 1 105 ? -9.943 12.023 11.666 1.00 87.94 105 ASN A O 1
ATOM 744 N N . ARG A 1 106 ? -10.665 13.660 13.023 1.00 89.38 106 ARG A N 1
ATOM 745 C CA . ARG A 1 106 ? -11.572 12.798 13.790 1.00 89.38 106 ARG A CA 1
ATOM 746 C C . ARG A 1 106 ? -12.712 12.241 12.934 1.00 89.38 106 ARG A C 1
ATOM 748 O O . ARG A 1 106 ? -13.080 11.085 13.123 1.00 89.38 106 ARG A O 1
ATOM 755 N N . ALA A 1 107 ? -13.267 13.037 12.020 1.00 90.38 107 ALA A N 1
ATOM 756 C CA . ALA A 1 107 ? -14.321 12.584 11.114 1.00 90.38 107 ALA A CA 1
ATOM 757 C C . ALA A 1 107 ? -13.833 11.457 10.190 1.00 90.38 107 ALA A C 1
ATOM 759 O O . ALA A 1 107 ? -14.494 10.424 10.120 1.00 90.38 107 ALA A O 1
ATOM 760 N N . VAL A 1 108 ? -12.643 11.601 9.586 1.00 88.69 108 VAL A N 1
ATOM 761 C CA . VAL A 1 108 ? -12.019 10.537 8.774 1.00 88.69 108 VAL A CA 1
ATOM 762 C C . VAL A 1 108 ? -11.849 9.269 9.592 1.00 88.69 108 VAL A C 1
ATOM 764 O O . VAL A 1 108 ? -12.241 8.195 9.145 1.00 88.69 108 VAL A O 1
ATOM 767 N N . PHE A 1 109 ? -11.320 9.386 10.810 1.00 90.62 109 PHE A N 1
ATOM 768 C CA . PHE A 1 109 ? -11.118 8.225 11.668 1.00 90.62 109 PHE A CA 1
ATOM 769 C C . PHE A 1 109 ? -12.426 7.490 11.981 1.00 90.62 109 PHE A C 1
ATOM 771 O O . PHE A 1 109 ? -12.497 6.272 11.858 1.00 90.62 109 PHE A O 1
ATOM 778 N N . VAL A 1 110 ? -13.482 8.225 12.345 1.00 93.06 110 VAL A N 1
ATOM 779 C CA . VAL A 1 110 ? -14.803 7.631 12.595 1.00 93.06 110 VAL A CA 1
ATOM 780 C C . VAL A 1 110 ? -15.339 6.949 11.339 1.00 93.06 110 VAL A C 1
ATOM 782 O O . VAL A 1 110 ? -15.838 5.833 11.438 1.00 93.06 110 VAL A O 1
ATOM 785 N N . CYS A 1 111 ? -15.204 7.574 10.169 1.00 92.00 111 CYS A N 1
ATOM 786 C CA . CYS A 1 111 ? -15.645 6.977 8.913 1.00 92.00 111 CYS A CA 1
ATOM 787 C C . CYS A 1 111 ? -14.891 5.680 8.584 1.00 92.00 111 CYS A C 1
ATOM 789 O O . CYS A 1 111 ? -15.526 4.691 8.233 1.00 92.00 111 CYS A O 1
ATOM 791 N N . LEU A 1 112 ? -13.572 5.633 8.788 1.00 90.56 112 LEU A N 1
ATOM 792 C CA . LEU A 1 112 ? -12.780 4.408 8.610 1.00 90.56 112 LEU A CA 1
ATOM 793 C C . LEU A 1 112 ? -13.221 3.278 9.555 1.00 90.56 112 LEU A C 1
ATOM 795 O O . LEU A 1 112 ? -13.210 2.114 9.168 1.00 90.56 112 LEU A O 1
ATOM 799 N N . LEU A 1 113 ? -13.644 3.605 10.781 1.00 93.38 113 LEU A N 1
ATOM 800 C CA . LEU A 1 113 ? -14.168 2.609 11.721 1.00 93.38 113 LEU A CA 1
ATOM 801 C C . LEU A 1 113 ? -15.612 2.176 11.425 1.00 93.38 113 LEU A C 1
ATOM 803 O O . LEU A 1 113 ? -15.995 1.069 11.796 1.00 93.38 113 LEU A O 1
ATOM 807 N N . GLN A 1 114 ? -16.419 3.023 10.778 1.00 94.56 114 GLN A N 1
ATOM 808 C CA . GLN A 1 114 ? -17.769 2.652 10.334 1.00 94.56 114 GLN A CA 1
ATOM 809 C C . GLN A 1 114 ? -17.743 1.697 9.139 1.00 94.56 114 GLN A C 1
ATOM 811 O O . GL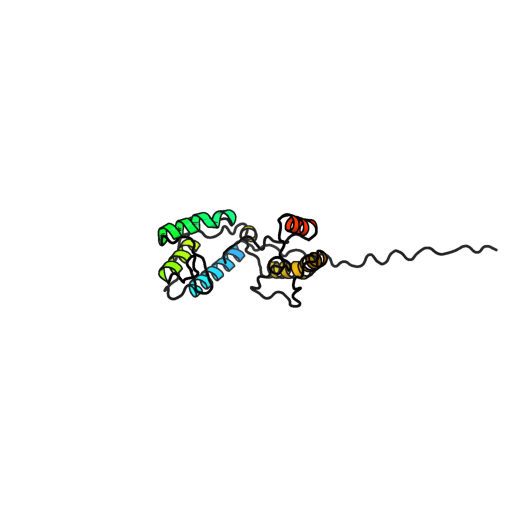N A 1 114 ? -18.660 0.891 9.001 1.00 94.56 114 GLN A O 1
ATOM 816 N N . TYR A 1 115 ? -16.707 1.773 8.305 1.00 92.44 115 TYR A N 1
ATOM 817 C CA . TYR A 1 115 ? -16.565 0.961 7.097 1.00 92.44 115 TYR A CA 1
ATOM 818 C C . TYR A 1 115 ? -15.217 0.224 7.091 1.00 92.44 115 TYR A C 1
ATOM 820 O O . TYR A 1 115 ? -14.366 0.511 6.247 1.00 92.44 115 TYR A O 1
ATOM 828 N N . PRO A 1 116 ? -14.970 -0.691 8.049 1.00 92.50 116 PRO A N 1
ATOM 829 C CA . PRO A 1 116 ? -13.725 -1.444 8.084 1.00 92.50 116 PRO A CA 1
ATOM 830 C C . PRO A 1 116 ? -13.663 -2.435 6.919 1.00 92.50 116 PRO A C 1
ATOM 832 O O . PRO A 1 116 ? -14.687 -2.885 6.405 1.00 92.50 116 PRO A O 1
ATOM 835 N N . TYR A 1 117 ? -12.454 -2.820 6.518 1.00 90.81 117 TYR A N 1
ATOM 836 C CA . TYR A 1 117 ? -12.290 -3.814 5.462 1.00 90.81 117 TYR A CA 1
ATOM 837 C C . TYR A 1 117 ? -12.835 -5.191 5.854 1.00 90.81 117 TYR A C 1
ATOM 839 O O . TYR A 1 117 ? -12.728 -5.616 7.006 1.00 90.81 117 TYR A O 1
ATOM 847 N N . ASP A 1 118 ? -13.338 -5.925 4.864 1.00 91.75 118 ASP A N 1
ATOM 848 C CA . ASP A 1 118 ? -13.568 -7.362 4.976 1.00 91.75 118 ASP A CA 1
ATOM 849 C C . ASP A 1 118 ? -12.220 -8.104 4.994 1.00 91.75 118 ASP A C 1
ATOM 851 O O . ASP A 1 118 ? -11.495 -8.151 4.001 1.00 91.75 118 ASP A O 1
ATOM 855 N N . LEU A 1 119 ? -11.881 -8.684 6.149 1.00 92.12 119 LEU A N 1
ATOM 856 C CA . LEU A 1 119 ? -10.624 -9.404 6.388 1.00 92.12 119 LEU A CA 1
ATOM 857 C C . LEU A 1 119 ? -10.758 -10.926 6.226 1.00 92.12 119 LEU A C 1
ATOM 859 O O . LEU A 1 119 ? -9.892 -11.683 6.679 1.00 92.12 119 LEU A O 1
ATOM 863 N N . SER A 1 120 ? -11.841 -11.398 5.603 1.00 92.56 120 SER A N 1
ATOM 864 C CA . SER A 1 120 ? -11.995 -12.813 5.241 1.00 92.56 120 SER A CA 1
ATOM 865 C C . SER A 1 120 ? -10.965 -13.268 4.199 1.00 92.56 120 SER A C 1
ATOM 867 O O . SER A 1 120 ? -10.569 -14.433 4.210 1.00 92.56 120 SER A O 1
ATOM 869 N N . ASP A 1 121 ? -10.477 -12.340 3.370 1.00 89.75 121 ASP A N 1
ATOM 870 C CA . ASP A 1 121 ? -9.346 -12.519 2.457 1.00 89.75 121 ASP A CA 1
ATOM 871 C C . ASP A 1 121 ? -8.369 -11.329 2.586 1.00 89.75 121 ASP A C 1
ATOM 873 O O . ASP A 1 121 ? -8.498 -10.329 1.873 1.00 89.75 121 ASP A O 1
ATOM 877 N N . PRO A 1 122 ? -7.386 -11.398 3.508 1.00 89.56 122 PRO A N 1
ATOM 878 C CA . PRO A 1 122 ? -6.441 -10.305 3.733 1.00 89.56 122 PRO A CA 1
ATOM 879 C C . PRO A 1 122 ? -5.639 -9.910 2.487 1.00 89.56 122 PRO A C 1
ATOM 881 O O . PRO A 1 122 ? -5.292 -8.740 2.329 1.00 89.56 122 PRO A O 1
ATOM 884 N N . GLU A 1 123 ? -5.357 -10.851 1.580 1.00 87.94 123 GLU A N 1
ATOM 885 C CA . GLU A 1 123 ? -4.605 -10.555 0.357 1.00 87.94 123 GLU A CA 1
ATOM 886 C C . GLU A 1 123 ? -5.438 -9.723 -0.622 1.00 87.94 123 GLU A C 1
ATOM 888 O O . GLU A 1 123 ? -4.899 -8.808 -1.251 1.00 87.94 123 GLU A O 1
ATOM 893 N N . ALA A 1 124 ? -6.750 -9.976 -0.699 1.00 85.12 124 ALA A N 1
ATOM 894 C CA . ALA A 1 124 ? -7.670 -9.200 -1.531 1.00 85.12 124 ALA A CA 1
ATOM 895 C C . ALA A 1 124 ? -7.774 -7.724 -1.108 1.00 85.12 124 ALA A C 1
ATOM 897 O O . ALA A 1 124 ? -8.080 -6.872 -1.943 1.00 85.12 124 ALA A O 1
ATOM 898 N N . VAL A 1 125 ? -7.484 -7.415 0.160 1.00 83.56 125 VAL A N 1
ATOM 899 C CA . VAL A 1 125 ? -7.446 -6.046 0.711 1.00 83.56 125 VAL A CA 1
ATOM 900 C C . VAL A 1 125 ? -6.023 -5.514 0.926 1.00 83.56 125 VAL A C 1
ATOM 902 O O . VAL A 1 125 ? -5.812 -4.526 1.627 1.00 83.56 125 VAL A O 1
ATOM 905 N N . GLY A 1 126 ? -5.017 -6.151 0.315 1.00 84.81 126 GLY A N 1
ATOM 906 C CA . GLY A 1 126 ? -3.634 -5.662 0.313 1.00 84.81 126 GLY A CA 1
ATOM 907 C C . GLY A 1 126 ? -2.907 -5.793 1.657 1.00 84.81 126 GLY A C 1
ATOM 908 O O . GLY A 1 126 ? -1.938 -5.074 1.929 1.00 84.81 126 GLY A O 1
ATOM 909 N N . VAL A 1 127 ? -3.360 -6.694 2.530 1.00 88.19 127 VAL A N 1
ATOM 910 C CA . VAL A 1 127 ? -2.797 -6.899 3.867 1.00 88.19 127 VAL A CA 1
ATOM 911 C C . VAL A 1 127 ? -1.952 -8.162 3.883 1.00 88.19 127 VAL A C 1
ATOM 913 O O . VAL A 1 127 ? -2.438 -9.286 3.883 1.00 88.19 127 VAL A O 1
ATOM 916 N N . PHE A 1 128 ? -0.641 -7.943 3.931 1.00 89.25 128 PHE A N 1
ATOM 917 C CA . PHE A 1 128 ? 0.368 -8.997 3.875 1.00 89.25 128 PHE A CA 1
ATOM 918 C C . PHE A 1 128 ? 1.131 -9.116 5.198 1.00 89.25 128 PHE A C 1
ATOM 920 O O . PHE A 1 128 ? 1.265 -8.142 5.947 1.00 89.25 128 PHE A O 1
ATOM 927 N N . SER A 1 129 ? 1.688 -10.292 5.478 1.00 90.62 129 SER A N 1
ATOM 928 C CA . SER A 1 129 ? 2.662 -10.477 6.559 1.00 90.62 129 SER A CA 1
ATOM 929 C C . SER A 1 129 ? 4.030 -9.880 6.195 1.00 90.62 129 SER A C 1
ATOM 931 O O . SER A 1 129 ? 4.342 -9.662 5.021 1.00 90.62 129 SER A O 1
ATOM 933 N N . ASP A 1 130 ? 4.893 -9.656 7.191 1.00 90.19 130 ASP A N 1
ATOM 934 C CA . ASP A 1 130 ? 6.295 -9.275 6.943 1.00 90.19 130 ASP A CA 1
ATOM 935 C C . ASP A 1 130 ? 7.044 -10.340 6.135 1.00 90.19 130 ASP A C 1
ATOM 937 O O . ASP A 1 130 ? 7.890 -10.006 5.313 1.00 90.19 130 ASP A O 1
ATOM 941 N N . GLN A 1 131 ? 6.705 -11.619 6.312 1.00 91.31 131 GLN A N 1
ATOM 942 C CA . GLN A 1 131 ? 7.316 -12.704 5.543 1.00 91.31 131 GLN A CA 1
ATOM 943 C C . GLN A 1 131 ? 6.897 -12.650 4.072 1.00 91.31 131 GLN A C 1
ATOM 945 O O . GLN A 1 131 ? 7.743 -12.798 3.194 1.00 91.31 131 GLN A O 1
ATOM 950 N N . GLN A 1 132 ? 5.615 -12.394 3.790 1.00 91.88 132 GLN A N 1
ATOM 951 C CA . GLN A 1 132 ? 5.129 -12.200 2.422 1.00 91.88 132 GLN A CA 1
ATOM 952 C C . GLN A 1 132 ? 5.775 -10.966 1.779 1.00 91.88 132 GLN A C 1
ATOM 954 O O . GLN A 1 132 ? 6.252 -11.056 0.650 1.00 91.88 132 GLN A O 1
ATOM 959 N N . ARG A 1 133 ? 5.880 -9.842 2.504 1.00 90.94 133 ARG A N 1
ATOM 960 C CA . ARG A 1 133 ? 6.582 -8.638 2.021 1.00 90.94 133 ARG A CA 1
ATOM 961 C C . ARG A 1 133 ? 8.064 -8.893 1.746 1.00 90.94 133 ARG A C 1
ATOM 963 O O . ARG A 1 133 ? 8.554 -8.524 0.682 1.00 90.94 133 ARG A O 1
ATOM 970 N N . ALA A 1 134 ? 8.761 -9.575 2.653 1.00 91.38 134 ALA A N 1
ATOM 971 C CA . ALA A 1 134 ? 10.155 -9.964 2.463 1.00 91.38 134 ALA A CA 1
ATOM 972 C C . ALA A 1 134 ? 10.333 -10.890 1.252 1.00 91.38 134 ALA A C 1
ATOM 974 O O . ALA A 1 134 ? 11.295 -10.763 0.497 1.00 91.38 134 ALA A O 1
ATOM 975 N N . TRP A 1 135 ? 9.387 -11.804 1.036 1.00 92.19 135 TRP A N 1
ATOM 976 C CA . TRP A 1 135 ? 9.398 -12.685 -0.123 1.00 92.19 135 TRP A CA 1
ATOM 977 C C . TRP A 1 135 ? 9.172 -11.910 -1.431 1.00 92.19 135 TRP A C 1
ATOM 979 O O . TRP A 1 135 ? 9.893 -12.138 -2.402 1.00 92.19 135 TRP A O 1
ATOM 989 N N . VAL A 1 136 ? 8.234 -10.953 -1.455 1.00 90.44 136 VAL A N 1
ATOM 990 C CA . VAL A 1 136 ? 8.006 -10.056 -2.604 1.00 90.44 136 VAL A CA 1
ATOM 991 C C . VAL A 1 136 ? 9.254 -9.235 -2.911 1.00 90.44 136 VAL A C 1
ATOM 993 O O . VAL A 1 136 ? 9.655 -9.167 -4.070 1.00 90.44 136 VAL A O 1
ATOM 996 N N . TRP A 1 137 ? 9.894 -8.666 -1.889 1.00 91.62 137 TRP A N 1
ATOM 997 C CA . TRP A 1 137 ? 11.152 -7.932 -2.023 1.00 91.62 137 TRP A CA 1
ATOM 998 C C . TRP A 1 137 ? 12.226 -8.782 -2.709 1.00 91.62 137 TRP A C 1
ATOM 1000 O O . TRP A 1 137 ? 12.834 -8.378 -3.703 1.00 91.62 137 TRP A O 1
ATOM 1010 N N . ASP A 1 138 ? 12.423 -10.008 -2.228 1.00 91.94 138 ASP A N 1
ATOM 1011 C CA . ASP A 1 138 ? 13.394 -10.935 -2.804 1.00 91.94 138 ASP A CA 1
ATOM 1012 C C . ASP A 1 138 ? 13.020 -11.354 -4.234 1.00 91.94 138 ASP A C 1
ATOM 1014 O O . ASP A 1 138 ? 13.894 -11.437 -5.104 1.00 91.94 138 ASP A O 1
ATOM 1018 N N . TYR A 1 139 ? 11.732 -11.568 -4.516 1.00 91.25 139 TYR A N 1
ATOM 1019 C CA . TYR A 1 139 ? 11.236 -11.835 -5.865 1.00 91.25 139 TYR A CA 1
ATOM 1020 C C . TYR A 1 139 ? 11.535 -10.668 -6.813 1.00 91.25 139 TYR A C 1
ATOM 1022 O O . TYR A 1 139 ? 12.055 -10.880 -7.914 1.00 91.25 139 TYR A O 1
ATOM 1030 N N . GLN A 1 140 ? 11.249 -9.437 -6.383 1.00 91.94 140 GLN A N 1
ATOM 1031 C CA . GLN A 1 140 ? 11.496 -8.223 -7.153 1.00 91.94 140 GLN A CA 1
ATOM 1032 C C . GLN A 1 140 ? 12.985 -8.096 -7.500 1.00 91.94 140 GLN A C 1
ATOM 1034 O O . GLN A 1 140 ? 13.331 -8.011 -8.680 1.00 91.94 140 GLN A O 1
ATOM 1039 N N . ARG A 1 141 ? 13.878 -8.204 -6.507 1.00 92.94 141 ARG A N 1
ATOM 1040 C CA . ARG A 1 141 ? 15.339 -8.111 -6.698 1.00 92.94 141 ARG A CA 1
ATOM 1041 C C . ARG A 1 141 ? 15.916 -9.185 -7.608 1.00 92.94 141 ARG A C 1
ATOM 1043 O O . 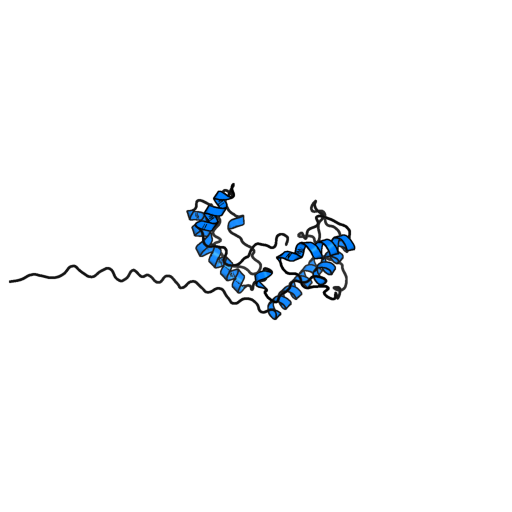ARG A 1 141 ? 16.804 -8.920 -8.418 1.00 92.94 141 ARG A O 1
ATOM 1050 N N . ARG A 1 142 ? 15.467 -10.430 -7.438 1.00 91.81 142 ARG A N 1
ATOM 1051 C CA . ARG A 1 142 ? 16.090 -11.592 -8.093 1.00 91.81 142 ARG A CA 1
ATOM 1052 C C . ARG A 1 142 ? 15.485 -11.912 -9.452 1.00 91.81 142 ARG A C 1
ATOM 1054 O O . ARG A 1 142 ? 16.149 -12.560 -10.259 1.00 91.81 142 ARG A O 1
ATOM 1061 N N . ARG A 1 143 ? 14.232 -11.522 -9.702 1.00 91.56 143 ARG A N 1
ATOM 1062 C CA . ARG A 1 143 ? 13.497 -11.911 -10.916 1.00 91.56 143 ARG A CA 1
ATOM 1063 C C . ARG A 1 143 ? 13.016 -10.716 -11.720 1.00 91.56 143 ARG A C 1
ATOM 1065 O O . ARG A 1 143 ? 13.294 -10.666 -12.917 1.00 91.56 143 ARG A O 1
ATOM 1072 N N . LEU A 1 144 ? 12.323 -9.772 -11.085 1.00 92.25 144 LEU A N 1
ATOM 1073 C CA . LEU A 1 144 ? 11.709 -8.654 -11.800 1.00 92.25 144 LEU A CA 1
ATOM 1074 C C . LEU A 1 144 ? 12.755 -7.642 -12.277 1.00 92.25 144 LEU A C 1
ATOM 1076 O O . LEU A 1 144 ? 12.850 -7.401 -13.477 1.00 92.25 144 LEU A O 1
ATOM 1080 N N . VAL A 1 145 ? 13.588 -7.111 -11.378 1.00 94.81 145 VAL A N 1
ATOM 1081 C CA . VAL A 1 145 ? 14.594 -6.091 -11.720 1.00 94.81 145 VAL A CA 1
ATOM 1082 C C . VAL A 1 145 ? 15.557 -6.569 -12.818 1.00 94.81 145 VAL A C 1
ATOM 1084 O O . VAL A 1 145 ? 15.688 -5.863 -13.817 1.00 94.81 145 VAL A O 1
ATOM 1087 N N . PRO A 1 146 ? 16.152 -7.781 -12.758 1.00 95.44 146 PRO A N 1
ATOM 1088 C CA . PRO A 1 146 ? 17.005 -8.270 -13.843 1.00 95.44 146 PRO A CA 1
ATOM 1089 C C . PRO A 1 146 ? 16.275 -8.418 -15.184 1.00 95.44 146 PRO A C 1
ATOM 1091 O O . PRO A 1 146 ? 16.894 -8.293 -16.242 1.00 95.44 146 PRO A O 1
ATOM 1094 N N . CYS A 1 147 ? 14.968 -8.701 -15.164 1.00 95.69 147 CYS A N 1
ATOM 1095 C CA . CYS A 1 147 ? 14.168 -8.727 -16.381 1.00 95.69 147 CYS A CA 1
ATOM 1096 C C . CYS A 1 147 ? 13.966 -7.319 -16.951 1.00 95.69 147 CYS A C 1
ATOM 1098 O O . CYS A 1 147 ? 14.247 -7.099 -18.127 1.00 95.69 147 CYS A O 1
ATOM 1100 N N . LEU A 1 148 ? 13.557 -6.361 -16.116 1.00 95.75 148 LEU A N 1
ATOM 1101 C CA . LEU A 1 148 ? 13.369 -4.963 -16.515 1.00 95.75 148 LEU A CA 1
ATOM 1102 C C . LEU A 1 148 ? 14.663 -4.374 -17.096 1.00 95.75 148 LEU A C 1
ATOM 1104 O O . LEU A 1 148 ? 14.644 -3.785 -18.178 1.00 95.75 148 LEU A O 1
ATOM 1108 N N . GLN A 1 149 ? 15.800 -4.653 -16.455 1.00 96.94 149 GLN A N 1
ATOM 1109 C CA . GLN A 1 149 ? 17.130 -4.282 -16.945 1.00 96.94 149 GLN A CA 1
ATOM 1110 C C . GLN A 1 149 ? 17.452 -4.903 -18.308 1.00 96.94 149 GLN A C 1
ATOM 1112 O O . GLN A 1 149 ? 17.983 -4.231 -19.193 1.00 96.94 149 GLN A O 1
ATOM 1117 N N . ARG A 1 150 ? 17.069 -6.164 -18.541 1.00 97.25 150 ARG A N 1
ATOM 1118 C CA . ARG A 1 150 ? 17.226 -6.818 -19.850 1.00 97.25 150 ARG A CA 1
ATOM 1119 C C . ARG A 1 150 ? 16.348 -6.193 -20.936 1.00 97.25 150 ARG A C 1
ATOM 1121 O O . ARG A 1 150 ? 16.757 -6.173 -22.095 1.00 97.25 150 ARG A O 1
ATOM 1128 N N . LEU A 1 151 ? 15.171 -5.679 -20.579 1.00 96.44 151 LEU A N 1
ATOM 1129 C CA . LEU A 1 151 ? 14.298 -4.948 -21.503 1.00 96.44 151 LEU A CA 1
ATOM 1130 C C . LEU A 1 151 ? 14.812 -3.541 -21.843 1.00 96.44 151 LEU A C 1
ATOM 1132 O O . LEU A 1 151 ? 14.264 -2.906 -22.747 1.00 96.44 151 LEU A O 1
ATOM 1136 N N . GLY A 1 152 ? 15.882 -3.090 -21.183 1.00 96.81 152 GLY A N 1
ATOM 1137 C CA . GLY A 1 152 ? 16.516 -1.795 -21.410 1.00 96.81 152 GLY A CA 1
ATOM 1138 C C . GLY A 1 152 ? 16.055 -0.698 -20.453 1.00 96.81 152 GLY A C 1
ATOM 1139 O O . GLY A 1 152 ? 16.340 0.469 -20.716 1.00 96.81 152 GLY A O 1
ATOM 1140 N N . TYR A 1 153 ? 15.356 -1.049 -19.370 1.00 97.06 153 TYR A N 1
ATOM 1141 C CA . TYR A 1 153 ? 15.008 -0.106 -18.311 1.00 97.06 153 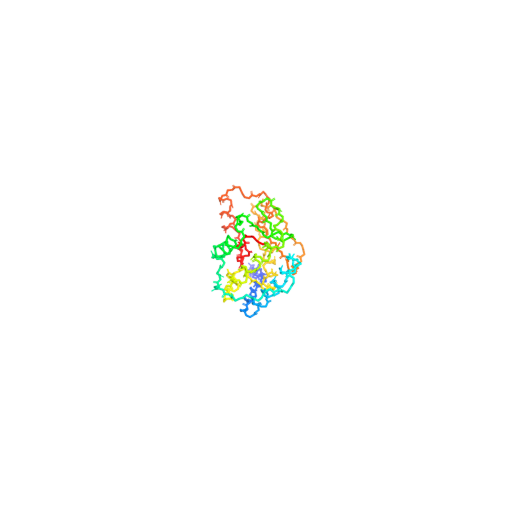TYR A CA 1
ATOM 1142 C C . TYR A 1 153 ? 16.085 -0.080 -17.232 1.00 97.06 153 TYR A C 1
ATOM 1144 O O . TYR A 1 153 ? 16.502 -1.115 -16.726 1.00 97.06 153 TYR A O 1
ATOM 1152 N N . ASP A 1 154 ? 16.498 1.111 -16.843 1.00 96.62 154 ASP A N 1
ATOM 1153 C CA . ASP A 1 154 ? 17.288 1.334 -15.647 1.00 96.62 154 ASP A CA 1
ATOM 1154 C C . ASP A 1 154 ? 16.360 1.358 -14.423 1.00 96.62 154 ASP A C 1
ATOM 1156 O O . ASP A 1 154 ? 15.356 2.076 -14.395 1.00 96.62 154 ASP A O 1
ATOM 1160 N N . VAL A 1 155 ? 16.671 0.498 -13.457 1.00 94.38 155 VAL A N 1
ATOM 1161 C CA . VAL A 1 155 ? 15.967 0.305 -12.185 1.00 94.38 155 VAL A CA 1
ATOM 1162 C C . VAL A 1 155 ? 17.017 -0.104 -11.169 1.00 94.38 155 VAL A C 1
ATOM 1164 O O . VAL A 1 155 ? 17.819 -1.005 -11.451 1.00 94.38 155 VAL A O 1
ATOM 1167 N N . ASP A 1 156 ? 16.998 0.525 -9.997 1.00 93.31 156 ASP A N 1
ATOM 1168 C CA . ASP A 1 156 ? 17.933 0.184 -8.936 1.00 93.31 156 ASP A CA 1
ATOM 1169 C C . ASP A 1 156 ? 17.658 -1.231 -8.418 1.00 93.31 156 ASP A C 1
ATOM 1171 O O . ASP A 1 156 ? 16.537 -1.582 -8.048 1.00 93.31 156 ASP A O 1
ATOM 1175 N N . ASN A 1 157 ? 18.693 -2.069 -8.397 1.00 92.56 157 ASN A N 1
ATOM 1176 C CA . ASN A 1 157 ? 18.607 -3.362 -7.738 1.00 92.56 157 ASN A CA 1
ATOM 1177 C C . ASN A 1 157 ? 19.169 -3.209 -6.332 1.00 92.56 157 ASN A C 1
ATOM 1179 O O . ASN A 1 157 ? 20.364 -3.426 -6.121 1.00 92.56 157 ASN A O 1
ATOM 1183 N N . ARG A 1 158 ? 18.289 -2.842 -5.394 1.00 90.12 158 ARG A N 1
ATOM 1184 C CA . ARG A 1 158 ? 18.628 -2.635 -3.980 1.00 90.12 158 ARG A CA 1
ATOM 1185 C C . ARG A 1 158 ? 19.520 -3.772 -3.492 1.00 90.12 158 ARG A C 1
ATOM 1187 O O . ARG A 1 158 ? 19.193 -4.944 -3.675 1.00 90.12 158 ARG A O 1
ATOM 1194 N N . ASP A 1 159 ? 20.671 -3.466 -2.906 1.00 87.19 159 ASP A N 1
ATOM 1195 C CA . ASP A 1 159 ? 21.627 -4.486 -2.461 1.00 87.19 159 ASP A CA 1
ATOM 1196 C C . ASP A 1 159 ? 21.334 -4.988 -1.032 1.00 87.19 159 ASP A C 1
ATOM 1198 O O . ASP A 1 159 ? 21.771 -6.082 -0.658 1.00 87.19 159 ASP A O 1
ATOM 1202 N N . TRP A 1 160 ? 20.475 -4.283 -0.290 1.00 88.62 160 TRP A N 1
ATOM 1203 C CA . TRP A 1 160 ? 20.019 -4.646 1.051 1.00 88.62 160 TRP A CA 1
ATOM 1204 C C . TRP A 1 160 ? 18.787 -5.572 1.077 1.00 88.62 160 TRP A C 1
ATOM 1206 O O . TRP A 1 160 ? 18.056 -5.750 0.097 1.00 88.62 160 TRP A O 1
ATOM 1216 N N . GLY A 1 161 ? 18.591 -6.234 2.221 1.00 88.38 161 GLY A N 1
ATOM 1217 C CA . GLY A 1 161 ? 17.417 -7.067 2.494 1.00 88.38 161 GLY A CA 1
ATOM 1218 C C . GLY A 1 161 ? 16.198 -6.238 2.900 1.00 88.38 161 GLY A C 1
ATOM 1219 O O . GLY A 1 161 ? 16.331 -5.073 3.255 1.00 88.38 161 GLY A O 1
ATOM 1220 N N . TYR A 1 162 ? 15.021 -6.859 2.867 1.00 90.31 162 TYR A N 1
ATOM 1221 C CA . TYR A 1 162 ? 13.779 -6.234 3.316 1.00 90.31 162 TYR A CA 1
ATOM 1222 C C . TYR A 1 162 ? 13.886 -5.726 4.762 1.00 90.31 162 TYR A C 1
ATOM 1224 O O . TYR A 1 162 ? 14.311 -6.474 5.647 1.00 90.31 162 TYR A O 1
ATOM 1232 N N . THR A 1 163 ? 13.438 -4.491 5.000 1.00 89.44 163 THR A N 1
ATOM 1233 C CA . THR A 1 163 ? 13.205 -3.954 6.346 1.00 89.44 163 THR A CA 1
ATOM 1234 C C . THR A 1 163 ? 11.704 -3.836 6.595 1.00 89.44 163 THR A C 1
ATOM 1236 O O . THR A 1 163 ? 10.955 -3.437 5.704 1.00 89.44 163 THR A O 1
ATOM 1239 N N . THR A 1 164 ? 11.240 -4.178 7.801 1.00 83.50 164 THR A N 1
ATOM 1240 C CA . THR A 1 164 ? 9.820 -4.058 8.171 1.00 83.50 164 THR A CA 1
ATOM 1241 C C . THR A 1 164 ? 9.298 -2.654 7.861 1.00 83.50 164 THR A C 1
ATOM 1243 O O . THR A 1 164 ? 9.865 -1.659 8.303 1.00 83.50 164 THR A O 1
ATOM 1246 N N . GLY A 1 165 ? 8.199 -2.591 7.106 1.00 74.88 165 GLY A N 1
ATOM 1247 C CA . GLY A 1 165 ? 7.580 -1.340 6.658 1.00 74.88 165 GLY A CA 1
ATOM 1248 C C . GLY A 1 165 ? 8.057 -0.821 5.297 1.00 74.88 165 GLY A C 1
ATOM 1249 O O . GLY A 1 165 ? 7.394 0.055 4.745 1.00 74.88 165 GLY A O 1
ATOM 1250 N N . ASP A 1 166 ? 9.123 -1.380 4.713 1.00 81.12 166 ASP A N 1
ATOM 1251 C CA . ASP A 1 166 ? 9.592 -0.957 3.392 1.00 81.12 166 ASP A CA 1
ATOM 1252 C C . ASP A 1 166 ? 8.531 -1.224 2.318 1.00 81.12 166 ASP A C 1
ATOM 1254 O O . ASP A 1 166 ? 8.043 -2.347 2.148 1.00 81.12 166 ASP A O 1
ATOM 1258 N N . ARG A 1 167 ? 8.206 -0.171 1.562 1.00 78.06 167 ARG A N 1
ATOM 1259 C CA . ARG A 1 167 ? 7.382 -0.226 0.354 1.00 78.06 167 ARG A CA 1
ATOM 1260 C C . ARG A 1 167 ? 8.274 0.094 -0.836 1.00 78.06 167 ARG A C 1
ATOM 1262 O O . ARG A 1 167 ? 8.716 1.228 -1.002 1.00 78.06 167 ARG A O 1
ATOM 1269 N N . TRP A 1 168 ? 8.589 -0.920 -1.629 1.00 87.00 168 TRP A N 1
ATOM 1270 C CA . TRP A 1 168 ? 9.353 -0.764 -2.859 1.00 87.00 168 TRP A CA 1
ATOM 1271 C C . TRP A 1 168 ? 8.629 -1.456 -3.998 1.00 87.00 168 TRP A C 1
ATOM 1273 O O . TRP A 1 168 ? 8.267 -2.630 -3.897 1.00 87.00 168 TRP A O 1
ATOM 1283 N N . ASP A 1 169 ? 8.445 -0.714 -5.082 1.00 87.31 169 ASP A N 1
ATOM 1284 C CA . ASP A 1 169 ? 8.034 -1.261 -6.361 1.00 87.31 169 ASP A CA 1
ATOM 1285 C C . ASP A 1 169 ? 9.047 -0.846 -7.443 1.00 87.31 169 ASP A C 1
ATOM 1287 O O . ASP A 1 169 ? 9.163 0.342 -7.754 1.00 87.31 169 ASP A O 1
ATOM 1291 N N . PRO A 1 170 ? 9.762 -1.805 -8.061 1.00 90.12 170 PRO A N 1
ATOM 1292 C CA . PRO A 1 170 ? 10.587 -1.565 -9.243 1.00 90.12 170 PRO A CA 1
ATOM 1293 C C . PRO A 1 170 ? 9.893 -0.775 -10.362 1.00 90.12 170 PRO A C 1
ATOM 1295 O O . PRO A 1 170 ? 10.553 -0.023 -11.082 1.00 90.12 170 PRO A O 1
ATOM 1298 N N . TYR A 1 171 ? 8.573 -0.924 -10.528 1.00 89.12 171 TYR A N 1
ATOM 1299 C CA . TYR A 1 171 ? 7.826 -0.203 -11.560 1.00 89.12 171 TYR A CA 1
ATOM 1300 C C . TYR A 1 171 ? 7.787 1.316 -11.321 1.00 89.12 171 TYR A C 1
ATOM 1302 O O . TYR A 1 171 ? 7.733 2.086 -12.290 1.00 89.12 171 TYR A O 1
ATOM 1310 N N . ASP A 1 172 ? 7.903 1.763 -10.066 1.00 88.06 172 ASP A N 1
ATOM 1311 C CA . ASP A 1 172 ? 7.972 3.180 -9.691 1.00 88.06 172 ASP A CA 1
ATOM 1312 C C . ASP A 1 172 ? 9.338 3.822 -9.956 1.00 88.06 172 ASP A C 1
ATOM 1314 O O . ASP A 1 172 ? 9.470 5.049 -10.029 1.00 88.06 172 ASP A O 1
ATOM 1318 N N . GLU A 1 173 ? 10.361 3.011 -10.184 1.00 91.56 173 GLU A N 1
ATOM 1319 C CA . GLU A 1 173 ? 11.733 3.479 -10.365 1.00 91.56 173 GLU A CA 1
ATOM 1320 C C . GLU A 1 173 ? 12.204 3.383 -11.828 1.00 91.56 173 GLU A C 1
ATOM 1322 O O . GLU A 1 173 ? 13.296 3.847 -12.142 1.00 91.56 173 GLU A O 1
ATOM 1327 N N . LEU A 1 174 ? 11.364 2.881 -12.746 1.00 92.12 174 LEU A N 1
ATOM 1328 C CA . LEU A 1 174 ? 11.690 2.716 -14.170 1.00 92.12 174 LEU A CA 1
ATOM 1329 C C . LEU A 1 174 ? 12.208 3.997 -14.843 1.00 92.12 174 LEU A C 1
ATOM 1331 O O . LEU A 1 174 ? 11.520 5.026 -14.900 1.00 92.12 174 LEU A O 1
ATOM 1335 N N . ARG A 1 175 ? 13.392 3.895 -15.461 1.00 96.06 175 ARG A N 1
ATOM 1336 C CA . ARG A 1 175 ? 13.989 4.921 -16.328 1.00 96.06 175 ARG A CA 1
ATOM 1337 C C . ARG A 1 175 ? 14.432 4.320 -17.678 1.00 96.06 175 ARG A C 1
ATOM 1339 O O . ARG A 1 175 ? 15.211 3.380 -17.689 1.00 96.06 175 ARG A O 1
ATOM 1346 N N . PRO A 1 176 ? 14.000 4.861 -18.833 1.00 94.62 176 PRO A N 1
ATOM 1347 C CA . PRO A 1 176 ? 12.923 5.837 -18.979 1.00 94.62 176 PRO A CA 1
ATOM 1348 C C . PRO A 1 176 ? 11.588 5.262 -18.484 1.00 94.62 176 PRO A C 1
ATOM 1350 O O . PRO A 1 176 ? 11.384 4.050 -18.487 1.00 94.62 176 PRO A O 1
ATOM 1353 N N . ARG A 1 177 ? 10.661 6.137 -18.077 1.00 93.12 177 ARG A N 1
ATOM 1354 C CA . ARG A 1 177 ? 9.293 5.694 -17.777 1.00 93.12 177 ARG A CA 1
ATOM 1355 C C . ARG A 1 177 ? 8.641 5.185 -19.074 1.00 93.12 177 ARG A C 1
ATOM 1357 O O . ARG A 1 177 ? 8.807 5.848 -20.102 1.00 93.12 177 ARG A O 1
ATOM 1364 N N . PRO A 1 178 ? 7.913 4.053 -19.048 1.00 92.56 178 PRO A N 1
ATOM 1365 C CA . PRO A 1 178 ? 7.139 3.596 -20.199 1.00 92.56 178 PRO A CA 1
ATOM 1366 C C . PRO A 1 178 ? 6.192 4.705 -20.672 1.00 92.56 178 PRO A C 1
ATOM 1368 O O . PRO A 1 178 ? 5.454 5.275 -19.869 1.00 92.56 178 PRO A O 1
ATOM 1371 N N . ALA A 1 179 ? 6.247 5.049 -21.959 1.00 91.88 179 ALA A N 1
ATOM 1372 C CA . ALA A 1 179 ? 5.534 6.208 -22.497 1.00 91.88 179 ALA A CA 1
ATOM 1373 C C . ALA A 1 179 ? 4.160 5.836 -23.068 1.00 91.88 179 ALA A C 1
ATOM 1375 O O . ALA A 1 179 ? 3.299 6.698 -23.239 1.00 91.88 179 ALA A O 1
ATOM 1376 N N . THR A 1 180 ? 3.960 4.559 -23.396 1.00 93.62 180 THR A N 1
ATOM 1377 C CA . THR A 1 180 ? 2.756 4.063 -24.061 1.00 93.62 180 THR A CA 1
ATOM 1378 C C . THR A 1 180 ? 2.235 2.785 -23.412 1.00 93.62 180 THR A C 1
ATOM 1380 O O . THR A 1 180 ? 2.985 2.039 -22.785 1.00 93.62 180 THR A O 1
ATOM 1383 N N . GLN A 1 181 ? 0.952 2.478 -23.630 1.00 90.38 181 GLN A N 1
ATOM 1384 C CA . GLN A 1 181 ? 0.371 1.196 -23.215 1.00 90.38 181 GLN A CA 1
ATOM 1385 C C . GLN A 1 181 ? 1.129 0.007 -23.817 1.00 90.38 181 GLN A C 1
ATOM 1387 O O . GLN A 1 181 ? 1.357 -0.989 -23.148 1.00 90.38 181 GLN A O 1
ATOM 1392 N N . ARG A 1 182 ? 1.604 0.141 -25.059 1.00 94.00 182 ARG A N 1
ATOM 1393 C CA . ARG A 1 182 ? 2.382 -0.901 -25.733 1.00 94.00 182 ARG A CA 1
ATOM 1394 C C . ARG A 1 182 ? 3.699 -1.213 -25.012 1.00 94.00 182 ARG A C 1
ATOM 1396 O O . ARG A 1 182 ? 4.132 -2.363 -25.026 1.00 94.00 182 ARG A 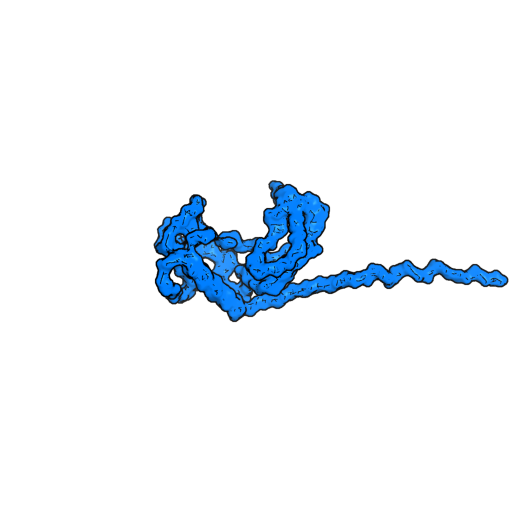O 1
ATOM 1403 N N . ASP A 1 183 ? 4.337 -0.211 -24.408 1.00 90.75 183 ASP A N 1
ATOM 1404 C CA . ASP A 1 183 ? 5.552 -0.419 -23.612 1.00 90.75 183 ASP A CA 1
ATOM 1405 C C . ASP A 1 183 ? 5.233 -1.229 -22.350 1.00 90.75 183 ASP A C 1
ATOM 1407 O O . ASP A 1 183 ? 5.949 -2.174 -22.022 1.00 90.75 183 ASP A O 1
ATOM 1411 N N . TRP A 1 184 ? 4.115 -0.915 -21.690 1.00 91.88 184 TRP A N 1
ATOM 1412 C CA . TRP A 1 184 ? 3.615 -1.683 -20.550 1.00 91.88 184 TRP A CA 1
ATOM 1413 C C . TRP A 1 184 ? 3.238 -3.115 -20.926 1.00 91.88 184 TRP A C 1
ATOM 1415 O O . TRP A 1 184 ? 3.666 -4.048 -20.252 1.00 91.88 184 TRP A O 1
ATOM 1425 N N . ASP A 1 185 ? 2.518 -3.309 -22.030 1.00 91.75 185 ASP A N 1
ATOM 1426 C CA . ASP A 1 185 ? 2.135 -4.637 -22.518 1.00 91.75 185 ASP A CA 1
ATOM 1427 C C . ASP A 1 185 ? 3.373 -5.500 -22.787 1.00 91.75 185 ASP A C 1
ATOM 1429 O O . ASP A 1 185 ? 3.386 -6.695 -22.494 1.00 91.75 185 ASP A O 1
ATOM 1433 N N . ARG A 1 186 ? 4.445 -4.888 -23.305 1.00 93.56 186 ARG A N 1
ATOM 1434 C CA . ARG A 1 186 ? 5.726 -5.565 -23.510 1.00 93.56 186 ARG A CA 1
ATOM 1435 C C . ARG A 1 186 ? 6.360 -5.993 -22.187 1.00 93.56 186 ARG A C 1
ATOM 1437 O O . ARG A 1 186 ? 6.812 -7.130 -22.087 1.00 93.56 186 ARG A O 1
ATOM 1444 N N . ILE A 1 187 ? 6.384 -5.118 -21.181 1.00 92.50 187 ILE A N 1
ATOM 1445 C CA . ILE A 1 187 ? 6.888 -5.456 -19.841 1.00 92.50 187 ILE A CA 1
ATOM 1446 C C . ILE A 1 187 ? 6.096 -6.627 -19.255 1.00 92.50 187 ILE A C 1
ATOM 1448 O O . ILE A 1 187 ? 6.697 -7.600 -18.811 1.00 92.50 187 ILE A O 1
ATOM 1452 N N . VAL A 1 188 ? 4.763 -6.568 -19.299 1.00 90.88 188 VAL A N 1
ATOM 1453 C CA . VAL A 1 188 ? 3.882 -7.623 -18.774 1.00 90.88 188 VAL A CA 1
ATOM 1454 C C . VAL A 1 188 ? 4.072 -8.946 -19.521 1.00 90.88 188 VAL A C 1
ATOM 1456 O O . VAL A 1 188 ? 4.016 -10.010 -18.910 1.00 90.88 188 VAL A O 1
ATOM 1459 N N . ALA A 1 189 ? 4.308 -8.899 -20.834 1.00 92.62 189 ALA A N 1
ATOM 1460 C CA . ALA A 1 189 ? 4.512 -10.094 -21.647 1.00 92.62 189 ALA A CA 1
ATOM 1461 C C . ALA A 1 189 ? 5.895 -10.737 -21.450 1.00 92.62 189 ALA A C 1
ATOM 1463 O O . ALA A 1 189 ? 6.014 -11.961 -21.525 1.00 92.62 189 ALA A O 1
ATOM 1464 N N . GLU A 1 190 ? 6.944 -9.935 -21.246 1.00 94.56 190 GLU A N 1
ATOM 1465 C CA . GLU A 1 190 ? 8.328 -10.423 -21.192 1.00 94.56 190 GLU A CA 1
ATOM 1466 C C . GLU A 1 190 ? 8.856 -10.630 -19.762 1.00 94.56 190 GLU A C 1
ATOM 1468 O O . GLU A 1 190 ? 9.772 -11.436 -19.569 1.00 94.56 190 GLU A O 1
ATOM 1473 N N . CYS A 1 191 ? 8.291 -9.947 -18.760 1.00 92.62 191 CYS A N 1
ATOM 1474 C CA . CYS A 1 191 ? 8.722 -10.043 -17.368 1.00 92.62 191 CYS A CA 1
ATOM 1475 C C . CYS A 1 191 ? 7.766 -10.827 -16.468 1.00 92.62 191 CYS A C 1
ATOM 1477 O O . CYS A 1 191 ? 6.572 -10.922 -16.741 1.00 92.62 191 CYS A O 1
ATOM 1479 N N . PRO A 1 192 ? 8.288 -11.417 -15.373 1.00 88.44 192 PRO A N 1
ATOM 1480 C CA . PRO A 1 192 ? 7.451 -12.118 -14.414 1.00 88.44 192 PRO A CA 1
ATOM 1481 C C . PRO A 1 192 ? 6.399 -11.170 -13.824 1.00 88.44 192 PRO A C 1
ATOM 1483 O O . PRO A 1 192 ? 6.744 -10.036 -13.479 1.00 88.44 192 PRO A O 1
ATOM 1486 N N . PRO A 1 193 ? 5.145 -11.620 -13.653 1.00 81.06 193 PRO A N 1
ATOM 1487 C CA . PRO A 1 193 ? 4.119 -10.790 -13.039 1.00 81.06 193 PRO A CA 1
ATOM 1488 C C . PRO A 1 193 ? 4.506 -10.438 -11.600 1.00 81.06 193 PRO A C 1
ATOM 1490 O O . PRO A 1 193 ? 5.273 -11.166 -10.953 1.00 81.06 193 PRO A O 1
ATOM 1493 N N . ALA A 1 194 ? 3.954 -9.332 -11.094 1.00 75.31 194 ALA A N 1
ATOM 1494 C CA . ALA A 1 194 ? 3.989 -9.048 -9.666 1.00 75.31 194 ALA A CA 1
ATOM 1495 C C . ALA A 1 194 ? 3.326 -10.229 -8.934 1.00 75.31 194 ALA A C 1
ATOM 1497 O O . ALA A 1 194 ? 2.227 -10.638 -9.311 1.00 75.31 194 ALA A O 1
ATOM 1498 N N . PRO A 1 195 ? 4.006 -10.842 -7.958 1.00 74.62 195 PRO A N 1
ATOM 1499 C CA . PRO A 1 195 ? 3.573 -12.135 -7.446 1.00 74.62 195 PRO A CA 1
ATOM 1500 C C . PRO A 1 195 ? 2.465 -12.014 -6.393 1.00 74.62 195 PRO A C 1
ATOM 1502 O O . PRO A 1 195 ? 1.777 -12.990 -6.122 1.00 74.62 195 PRO A O 1
ATOM 1505 N N . LEU A 1 196 ? 2.289 -10.817 -5.836 1.00 77.31 196 LEU A N 1
ATOM 1506 C CA . LEU A 1 196 ? 1.121 -10.385 -5.085 1.00 77.31 196 LEU A CA 1
ATOM 1507 C C . LEU A 1 196 ? 0.629 -9.098 -5.751 1.00 77.31 196 LEU A C 1
ATOM 1509 O O . LEU A 1 196 ? 1.433 -8.370 -6.345 1.00 77.31 196 LEU A O 1
ATOM 1513 N N . ALA A 1 197 ? -0.663 -8.796 -5.646 1.00 63.75 197 ALA A N 1
ATOM 1514 C CA . ALA A 1 197 ? -1.197 -7.487 -6.013 1.00 63.75 197 ALA A CA 1
ATOM 1515 C C . ALA A 1 197 ? -0.740 -6.451 -4.970 1.00 63.75 197 ALA A C 1
ATOM 1517 O O . ALA A 1 197 ? -1.522 -5.957 -4.168 1.00 63.75 197 ALA A O 1
ATOM 1518 N N . VAL A 1 198 ? 0.564 -6.161 -4.929 1.00 54.09 198 VAL A N 1
ATOM 1519 C CA . VAL A 1 198 ? 1.152 -5.230 -3.955 1.00 54.09 198 VAL A CA 1
ATOM 1520 C C . VAL A 1 198 ? 0.731 -3.784 -4.225 1.00 54.09 198 VAL A C 1
ATOM 1522 O O . VAL A 1 198 ? 0.927 -2.941 -3.362 1.00 54.09 198 VAL A O 1
ATOM 1525 N N . ASN A 1 199 ? 0.127 -3.505 -5.387 1.00 42.88 199 ASN A N 1
ATOM 1526 C CA . ASN A 1 199 ? -0.251 -2.168 -5.823 1.00 42.88 199 ASN A CA 1
ATOM 1527 C C . ASN A 1 199 ? -1.633 -2.143 -6.476 1.00 42.88 199 ASN A C 1
ATOM 1529 O O . ASN A 1 199 ? -1.730 -2.201 -7.696 1.00 42.88 199 ASN A O 1
ATOM 1533 N N . THR A 1 200 ? -2.676 -2.004 -5.653 1.00 35.81 200 THR A N 1
ATOM 1534 C CA . THR A 1 200 ? -3.933 -1.305 -5.995 1.00 35.81 200 THR A CA 1
ATOM 1535 C C . THR A 1 200 ? -4.660 -0.800 -4.736 1.00 35.81 200 THR A C 1
ATOM 1537 O O . THR A 1 200 ? -5.872 -0.942 -4.631 1.00 35.81 200 THR A O 1
ATOM 1540 N N . VAL A 1 201 ? -3.957 -0.175 -3.784 1.00 31.50 201 VAL A N 1
ATOM 1541 C CA . VAL A 1 201 ? -4.606 0.855 -2.948 1.00 31.50 201 VAL A CA 1
ATOM 1542 C C . VAL A 1 201 ? -3.896 2.175 -3.237 1.00 31.50 201 VAL A C 1
ATOM 1544 O O . VAL A 1 201 ? -2.852 2.459 -2.651 1.00 31.50 201 VAL A O 1
ATOM 1547 N N . PRO A 1 202 ? -4.385 2.965 -4.206 1.00 27.19 202 PRO A N 1
ATOM 1548 C CA . PRO A 1 202 ? -3.992 4.360 -4.313 1.00 27.19 202 PRO A CA 1
ATOM 1549 C C . PRO A 1 202 ? -4.500 5.081 -3.056 1.00 27.19 202 PRO A C 1
ATOM 1551 O O . PRO A 1 202 ? -5.706 5.094 -2.832 1.00 27.19 202 PRO A O 1
ATOM 1554 N N . GLY A 1 203 ? -3.619 5.691 -2.256 1.00 29.48 203 GLY A N 1
ATOM 1555 C CA . GLY A 1 203 ? -4.056 6.661 -1.236 1.00 29.48 203 GLY A CA 1
ATOM 1556 C C . GLY A 1 203 ? -3.715 6.393 0.234 1.00 29.48 203 GLY A C 1
ATOM 1557 O O . GLY A 1 203 ? -4.407 6.933 1.092 1.00 29.48 203 GLY A O 1
ATOM 1558 N N . LEU A 1 204 ? -2.646 5.648 0.537 1.00 33.38 204 LEU A N 1
ATOM 1559 C CA . LEU A 1 204 ? -1.924 5.787 1.816 1.00 33.38 204 LEU A CA 1
ATOM 1560 C C . LEU A 1 204 ? -0.446 6.086 1.587 1.00 33.38 204 LEU A C 1
ATOM 1562 O O . LEU A 1 204 ? 0.257 5.154 1.122 1.00 33.38 204 LEU A O 1
#

Secondary structure (DSSP, 8-state):
-----------SS----PPPPPPPPPPPPHHHHHHHHHHHHHHHHHHH-S--SPPP---S--B-TTTTHHHHHHHHHHHT---S-EEETTEEE-TTS-B-HHHHHHHHHHHHHHS-B-TTSTTTTT---HHHHHHHHHHIIIIIHHHHHHTT-B-----SPP-TT----HHHH-BSPP-SHHHHHHHHHHSPPPSS-----TT-

Foldseek 3Di:
DDDDDDDDDDDPPPPDDPPDQDDQDDFDDLVVLVVVVVVVLVVLVVLLDDDPDQDDADAQEADFLVGVPPQLVVQLCVQPVAPCWAQDSNAIAHNVRHDPDNSSNSSSSNSCNNHPHDSNPCLRNLHGDLSNVQSLLVCCLPFLQVQLVVVVWDFDNDPDGDDPPDDDDSLVRTPPNDPDVVSVVVSPVRGDDRPGPNDDDPGD